Protein AF-A0A837B531-F1 (afdb_monomer_lite)

Secondary structure (DSSP, 8-state):
--HHHH---B-STT-EEETTEEEEEE-STT-EEEEEEE-SSEEEEEEEPPTT-SEEEEEEE-S--STT-EEEEEEEEEETTTEEEEEEEEE-TTTS-EEEEEEEEEESS--SEEEEEETTEEEET--EEEEETT---EEEEEEE--SSTGGGEEEEEEEEESS-HHHHHHHHHHHSEETTEEPPHHHHHHHHHHHHHHHHTT---SS--HHHHHHHHHHHHHHTS-SEE-S-TTSEEE-TTSSEEE-TTS--EE-EEHHHHTTTHHHHHHHH-HHHHHHHHHHHHHHHHHHSS--SEEETTEE---S--

Structure (mmCIF, N/CA/C/O backbone):
data_AF-A0A837B531-F1
#
_entry.id   AF-A0A837B531-F1
#
loop_
_atom_site.group_PDB
_atom_site.id
_atom_site.type_symbol
_atom_site.label_atom_id
_atom_site.label_alt_id
_atom_site.label_comp_id
_atom_site.label_asym_id
_atom_site.label_entity_id
_atom_site.label_seq_id
_atom_site.pdbx_PDB_ins_code
_atom_site.Cartn_x
_atom_site.Cartn_y
_atom_site.Cartn_z
_atom_site.occupancy
_atom_site.B_iso_or_equiv
_atom_site.auth_seq_id
_atom_site.auth_comp_id
_atom_site.auth_asym_id
_atom_site.auth_atom_id
_atom_site.pdbx_PDB_model_num
ATOM 1 N N . PHE A 1 1 ? 20.858 0.628 -9.626 1.00 83.94 1 PHE A N 1
ATOM 2 C CA . PHE A 1 1 ? 19.565 1.063 -9.069 1.00 83.94 1 PHE A CA 1
ATOM 3 C C . PHE A 1 1 ? 19.707 1.127 -7.555 1.00 83.94 1 PHE A C 1
ATOM 5 O O . PHE A 1 1 ? 19.478 0.133 -6.888 1.00 83.94 1 PHE A O 1
ATOM 12 N N . ASP A 1 2 ? 20.189 2.260 -7.037 1.00 86.94 2 ASP A N 1
ATOM 13 C CA . ASP A 1 2 ? 20.439 2.495 -5.604 1.00 86.94 2 ASP A CA 1
ATOM 14 C C . ASP A 1 2 ? 19.434 3.536 -5.098 1.00 86.94 2 ASP A C 1
ATOM 16 O O . ASP A 1 2 ? 19.409 4.663 -5.602 1.00 86.94 2 ASP A O 1
ATOM 20 N N . GLN A 1 3 ? 18.612 3.155 -4.122 1.00 87.31 3 GLN A N 1
ATOM 21 C CA . GLN A 1 3 ? 17.553 3.985 -3.547 1.00 87.31 3 GLN A CA 1
ATOM 22 C C . GLN A 1 3 ? 18.058 5.275 -2.930 1.00 87.31 3 GLN A C 1
ATOM 24 O O . GLN A 1 3 ? 17.363 6.283 -2.990 1.00 87.31 3 GLN A O 1
ATOM 29 N N . LYS A 1 4 ? 19.293 5.301 -2.424 1.00 89.06 4 LYS A N 1
ATOM 30 C CA . LYS A 1 4 ? 19.885 6.532 -1.891 1.00 89.06 4 LYS A CA 1
ATOM 31 C C . LYS A 1 4 ? 20.206 7.543 -2.992 1.00 89.06 4 LYS A C 1
ATOM 33 O O . LYS A 1 4 ? 20.326 8.727 -2.702 1.00 89.06 4 LYS A O 1
ATOM 38 N N . ARG A 1 5 ? 20.340 7.091 -4.245 1.00 91.69 5 ARG A N 1
ATOM 39 C CA . ARG A 1 5 ? 20.614 7.952 -5.407 1.00 91.69 5 ARG A CA 1
ATOM 40 C C . ARG A 1 5 ? 19.356 8.424 -6.122 1.00 91.69 5 ARG A C 1
ATOM 42 O O . ARG A 1 5 ? 19.382 9.510 -6.691 1.00 91.69 5 ARG A O 1
ATOM 49 N N . TYR A 1 6 ? 18.303 7.604 -6.149 1.00 92.69 6 TYR A N 1
ATOM 50 C CA . TYR A 1 6 ? 17.029 7.982 -6.770 1.00 92.69 6 TYR A CA 1
ATOM 51 C C . TYR A 1 6 ? 16.000 8.559 -5.782 1.00 92.69 6 TYR A C 1
ATOM 53 O O . TYR A 1 6 ? 14.899 8.926 -6.192 1.00 92.69 6 TYR A O 1
ATOM 61 N N . ALA A 1 7 ? 16.329 8.619 -4.486 1.00 94.38 7 ALA A N 1
ATOM 62 C CA . ALA A 1 7 ? 15.513 9.307 -3.496 1.00 94.38 7 ALA A CA 1
ATOM 63 C C . ALA A 1 7 ? 15.353 10.784 -3.870 1.00 94.38 7 ALA A C 1
ATOM 65 O O . ALA A 1 7 ? 16.300 11.432 -4.312 1.00 94.38 7 ALA A O 1
ATOM 66 N N . ALA A 1 8 ? 14.154 11.310 -3.643 1.00 95.81 8 ALA A N 1
ATOM 67 C CA . ALA A 1 8 ? 13.860 12.718 -3.821 1.00 95.81 8 ALA A CA 1
ATOM 68 C C . ALA A 1 8 ? 13.620 13.380 -2.465 1.00 95.81 8 ALA A C 1
ATOM 70 O O . ALA A 1 8 ? 12.944 12.829 -1.593 1.00 95.81 8 ALA A O 1
ATOM 71 N N . ARG A 1 9 ? 14.146 14.589 -2.309 1.00 97.44 9 ARG A N 1
AT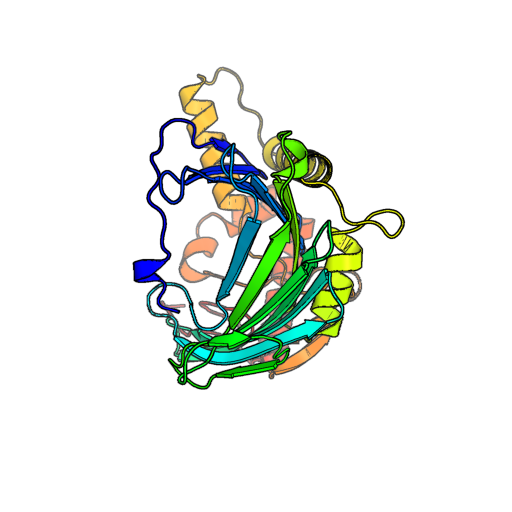OM 72 C CA . ARG A 1 9 ? 13.826 15.477 -1.193 1.00 97.44 9 ARG A CA 1
ATOM 73 C C . ARG A 1 9 ? 12.369 15.932 -1.274 1.00 97.44 9 ARG A C 1
ATOM 75 O O . ARG A 1 9 ? 11.769 15.962 -2.347 1.00 97.44 9 ARG A O 1
ATOM 82 N N . TYR A 1 10 ? 11.822 16.328 -0.133 1.00 97.62 10 TYR A N 1
ATOM 83 C CA . TYR A 1 10 ? 10.524 16.987 -0.011 1.00 97.62 10 TYR A CA 1
ATOM 84 C C . TYR A 1 10 ? 10.554 17.966 1.169 1.00 97.62 10 TYR A C 1
ATOM 86 O O . TYR A 1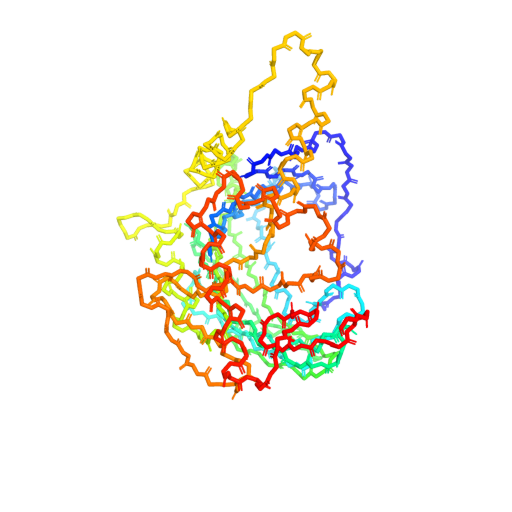 10 ? 11.512 17.980 1.946 1.00 97.62 10 TYR A O 1
ATOM 94 N N . THR A 1 11 ? 9.522 18.794 1.290 1.00 96.69 11 THR A N 1
ATOM 95 C CA . THR A 1 11 ? 9.273 19.644 2.463 1.00 96.69 11 THR A CA 1
ATOM 96 C C . THR A 1 11 ? 7.841 19.420 2.948 1.00 96.69 11 THR A C 1
ATOM 98 O O . THR A 1 11 ? 7.004 18.915 2.200 1.00 96.69 11 THR A O 1
ATOM 101 N N . HIS A 1 12 ? 7.548 19.811 4.191 1.00 97.75 12 HIS A N 1
ATOM 102 C CA . HIS A 1 12 ? 6.178 19.787 4.720 1.00 97.75 12 HIS A CA 1
ATOM 103 C C . HIS A 1 12 ? 5.287 20.886 4.104 1.00 97.75 12 HIS A C 1
ATOM 105 O O . HIS A 1 12 ? 4.062 20.842 4.214 1.00 97.75 12 HIS A O 1
ATOM 111 N N . ASP A 1 13 ? 5.880 21.862 3.409 1.00 94.62 13 ASP A N 1
ATOM 112 C CA . ASP A 1 13 ? 5.140 22.933 2.742 1.00 94.62 13 ASP A CA 1
ATOM 113 C C . ASP A 1 13 ? 4.295 22.376 1.590 1.00 94.62 13 ASP A C 1
ATOM 115 O O . ASP A 1 13 ? 4.804 21.879 0.583 1.00 94.62 13 ASP A O 1
ATOM 119 N N . GLY A 1 14 ? 2.972 22.482 1.724 1.00 89.19 14 GLY A N 1
ATOM 120 C CA . GLY A 1 14 ? 2.028 21.946 0.741 1.00 89.19 14 GLY A CA 1
ATOM 121 C C . GLY A 1 14 ? 1.866 20.421 0.788 1.00 89.19 14 GLY A C 1
ATOM 122 O O . GLY A 1 14 ? 1.163 19.870 -0.069 1.00 89.19 14 GLY A O 1
ATOM 123 N N . GLU A 1 15 ? 2.469 19.753 1.776 1.00 98.12 15 GLU A N 1
ATOM 124 C CA . GLU A 1 15 ? 2.152 18.373 2.135 1.00 98.12 15 GLU A CA 1
ATOM 125 C C . GLU A 1 15 ? 0.750 18.314 2.757 1.00 98.12 15 GLU A C 1
ATOM 127 O O . GLU A 1 15 ? 0.342 19.187 3.526 1.00 98.12 15 GLU A O 1
ATOM 132 N N . VAL A 1 16 ? -0.023 17.293 2.395 1.00 98.38 16 VAL A N 1
ATOM 133 C CA . VAL A 1 16 ? -1.392 17.112 2.881 1.00 98.38 16 VAL A CA 1
ATOM 134 C C . VAL A 1 16 ? -1.559 15.690 3.386 1.00 98.38 16 VAL A C 1
ATOM 136 O O . VAL A 1 16 ? -1.515 14.747 2.599 1.00 98.38 16 VAL A O 1
ATOM 139 N N . GLY A 1 17 ? -1.831 15.552 4.683 1.00 97.62 17 GLY A N 1
ATOM 140 C CA . GLY A 1 17 ? -2.296 14.315 5.306 1.00 97.62 17 GLY A CA 1
ATOM 141 C C . GLY A 1 17 ? -3.765 14.431 5.705 1.00 97.62 17 GLY A C 1
ATOM 142 O O . GLY A 1 17 ? -4.142 15.318 6.468 1.00 97.62 17 GLY A O 1
ATOM 143 N N . GLN A 1 18 ? -4.613 13.555 5.172 1.00 97.44 18 GLN A N 1
ATOM 144 C CA . GLN A 1 18 ? -6.029 13.444 5.527 1.00 97.44 18 GLN A CA 1
ATOM 145 C C . GLN A 1 18 ? -6.406 11.965 5.642 1.00 97.44 18 GLN A C 1
ATOM 147 O O . GLN A 1 18 ? -5.839 11.119 4.955 1.00 97.44 18 GLN A O 1
ATOM 152 N N . ALA A 1 19 ? -7.412 11.636 6.453 1.00 97.62 19 ALA A N 1
ATOM 153 C CA . ALA A 1 19 ? -7.920 10.267 6.512 1.00 97.62 19 ALA A CA 1
ATOM 154 C C . ALA A 1 19 ? -8.348 9.795 5.104 1.00 97.62 19 ALA A C 1
ATOM 156 O O . ALA A 1 19 ? -9.249 10.369 4.485 1.00 97.62 19 ALA A O 1
ATOM 157 N N . GLY A 1 20 ? -7.656 8.782 4.572 1.00 97.88 20 GLY A N 1
ATOM 158 C CA . GLY A 1 20 ? -7.878 8.247 3.224 1.00 97.88 20 GLY A CA 1
ATOM 159 C C . GLY A 1 20 ? -7.227 9.025 2.070 1.00 97.88 20 GLY A C 1
ATOM 160 O O . GLY A 1 20 ? -7.567 8.756 0.915 1.00 97.88 20 GLY A O 1
ATOM 161 N N . TYR A 1 21 ? -6.333 9.986 2.329 1.00 98.75 21 TYR A N 1
ATOM 162 C CA . TYR A 1 21 ? -5.613 10.712 1.278 1.00 98.75 21 TYR A CA 1
ATOM 163 C C . TYR A 1 21 ? -4.286 11.304 1.756 1.00 98.75 21 TYR A C 1
ATOM 165 O O . TYR A 1 21 ? -4.232 11.982 2.781 1.00 98.75 21 TYR A O 1
ATOM 173 N N . TYR A 1 22 ? -3.244 11.138 0.950 1.00 98.81 22 TYR A N 1
ATOM 174 C CA . TYR A 1 22 ? -1.954 11.778 1.166 1.00 98.81 22 TYR A CA 1
ATOM 175 C C . TYR A 1 22 ? -1.466 12.464 -0.110 1.00 98.81 22 TYR A C 1
ATOM 177 O O . TYR A 1 22 ? -1.717 11.982 -1.217 1.00 98.81 22 TYR A O 1
ATOM 185 N N . LYS A 1 23 ? -0.771 13.593 0.041 1.00 98.69 23 LYS A N 1
ATOM 186 C CA . LYS A 1 23 ? -0.086 14.292 -1.048 1.00 98.69 23 LYS A CA 1
ATOM 187 C C . LYS A 1 23 ? 1.218 14.893 -0.558 1.00 98.69 23 LYS A C 1
ATOM 189 O O . LYS A 1 23 ? 1.232 15.576 0.461 1.00 98.69 23 LYS A O 1
ATOM 194 N N . VAL A 1 24 ? 2.255 14.763 -1.375 1.00 98.62 24 VAL A N 1
ATOM 195 C CA . VAL A 1 24 ? 3.540 15.431 -1.180 1.00 98.62 24 VAL A CA 1
ATOM 196 C C . VAL A 1 24 ? 4.112 15.896 -2.514 1.00 98.62 24 VAL A C 1
ATOM 198 O O . VAL A 1 24 ? 3.846 15.306 -3.564 1.00 98.62 24 VAL A O 1
ATOM 201 N N . ARG A 1 25 ? 4.903 16.968 -2.482 1.00 97.81 25 ARG A N 1
ATOM 202 C CA . ARG A 1 25 ? 5.722 17.382 -3.619 1.00 97.81 25 ARG A CA 1
ATOM 203 C C . ARG A 1 25 ? 7.166 16.962 -3.385 1.00 97.81 25 ARG A C 1
ATOM 205 O O . ARG A 1 25 ? 7.832 17.476 -2.491 1.00 97.81 25 ARG A O 1
ATOM 212 N N . LEU A 1 26 ? 7.654 16.072 -4.237 1.00 97.50 26 LEU A N 1
ATOM 213 C CA . LEU A 1 26 ? 9.075 15.777 -4.357 1.00 97.50 26 LEU A CA 1
ATOM 214 C C . LEU A 1 26 ? 9.745 16.972 -5.046 1.00 97.50 26 LEU A C 1
ATOM 216 O O . LEU A 1 26 ? 9.218 17.466 -6.043 1.00 97.50 26 LEU A O 1
ATOM 220 N N . THR A 1 27 ? 10.858 17.471 -4.513 1.00 96.88 27 THR A N 1
ATOM 221 C CA . THR A 1 27 ? 11.518 18.709 -4.972 1.00 96.88 27 THR A CA 1
ATOM 222 C C . THR A 1 27 ? 12.695 18.464 -5.912 1.00 96.88 27 THR A C 1
ATOM 224 O O . THR A 1 27 ? 13.111 19.381 -6.621 1.00 96.88 27 THR A O 1
ATOM 227 N N . ASP A 1 28 ? 13.186 17.229 -5.984 1.00 94.75 28 ASP A N 1
ATOM 228 C CA . ASP A 1 28 ? 14.182 16.810 -6.970 1.00 94.75 28 ASP A CA 1
ATOM 229 C C . ASP A 1 28 ? 13.539 16.476 -8.330 1.00 94.75 28 ASP A C 1
ATOM 231 O O . ASP A 1 28 ? 12.316 16.438 -8.477 1.00 94.75 28 ASP A O 1
ATOM 235 N N . TYR A 1 29 ? 14.368 16.265 -9.359 1.00 93.06 29 TYR A N 1
ATOM 236 C CA . TYR A 1 29 ? 13.934 15.895 -10.720 1.00 93.06 29 TYR A CA 1
ATOM 237 C C . TYR A 1 29 ? 12.975 16.904 -11.389 1.00 93.06 29 TYR A C 1
ATOM 239 O O . TYR A 1 29 ? 12.081 16.526 -12.144 1.00 93.06 29 TYR A O 1
ATOM 247 N N . GLY A 1 30 ? 13.124 18.201 -11.090 1.00 92.31 30 GLY A N 1
ATOM 248 C CA . GLY A 1 30 ? 12.215 19.264 -11.565 1.00 92.31 30 GLY A CA 1
ATOM 249 C C . GLY A 1 30 ? 10.878 19.329 -10.807 1.00 92.31 30 GLY A C 1
ATOM 250 O O . GLY A 1 30 ? 10.072 20.242 -11.006 1.00 92.31 30 GLY A O 1
ATOM 251 N N . GLY A 1 31 ? 10.674 18.384 -9.896 1.00 95.44 31 GLY A N 1
ATOM 252 C CA . GLY A 1 31 ? 9.583 18.288 -8.955 1.00 95.44 31 GLY A CA 1
ATOM 253 C C . GLY A 1 31 ? 8.381 17.492 -9.454 1.00 95.44 31 GLY A C 1
ATOM 254 O O . GLY A 1 31 ? 7.848 17.729 -10.540 1.00 95.44 31 GLY A O 1
ATOM 255 N N . ILE A 1 32 ? 7.930 16.564 -8.615 1.00 97.62 32 ILE A N 1
ATOM 256 C CA . ILE A 1 32 ? 6.881 15.586 -8.914 1.00 97.62 32 ILE A CA 1
ATOM 257 C C . ILE A 1 32 ? 5.853 15.653 -7.787 1.00 97.62 32 ILE A C 1
ATOM 259 O O . ILE A 1 32 ? 6.207 15.504 -6.619 1.00 97.62 32 ILE A O 1
ATOM 263 N N . ASP A 1 33 ? 4.585 15.872 -8.126 1.00 98.06 33 ASP A N 1
ATOM 264 C CA . ASP A 1 33 ? 3.512 15.744 -7.135 1.00 98.06 33 ASP A CA 1
ATOM 265 C C . ASP A 1 33 ? 3.121 14.264 -7.044 1.00 98.06 33 ASP A C 1
ATOM 267 O O . ASP A 1 33 ? 2.698 13.680 -8.046 1.00 98.06 33 ASP A O 1
ATOM 271 N N . ALA A 1 34 ? 3.268 13.673 -5.860 1.00 98.50 34 ALA A N 1
ATOM 272 C CA . ALA A 1 34 ? 2.837 12.317 -5.550 1.00 98.50 34 ALA A CA 1
ATOM 273 C C . ALA A 1 34 ? 1.578 12.379 -4.680 1.00 98.50 34 ALA A C 1
ATOM 275 O O . ALA A 1 34 ? 1.554 13.048 -3.645 1.00 98.50 34 ALA A O 1
ATOM 276 N N . GLU A 1 35 ? 0.521 11.702 -5.110 1.00 98.81 35 GLU A N 1
ATOM 277 C CA . GLU A 1 35 ? -0.759 11.631 -4.406 1.00 98.81 35 GLU A CA 1
ATOM 278 C C . GLU A 1 35 ? -1.169 10.168 -4.237 1.00 98.81 35 GLU A C 1
ATOM 280 O O . GLU A 1 35 ? -0.999 9.381 -5.167 1.00 98.81 35 GLU A O 1
ATOM 285 N N . ALA A 1 36 ? -1.743 9.810 -3.088 1.00 98.81 36 ALA A N 1
ATOM 286 C CA . ALA A 1 36 ? -2.171 8.444 -2.800 1.00 98.81 36 ALA A CA 1
ATOM 287 C C . ALA A 1 36 ? -3.510 8.386 -2.050 1.00 98.81 36 ALA A C 1
ATOM 289 O O . ALA A 1 36 ? -3.845 9.260 -1.245 1.00 98.81 36 ALA A O 1
ATOM 290 N N . SER A 1 37 ? -4.274 7.327 -2.305 1.00 98.81 37 SER A N 1
ATOM 291 C CA . SER A 1 37 ? -5.467 6.933 -1.549 1.00 98.81 37 SER A CA 1
ATOM 292 C C . SER A 1 37 ? -5.577 5.408 -1.520 1.00 98.81 37 SER A C 1
ATOM 294 O O . SER A 1 37 ? -4.964 4.735 -2.345 1.00 98.81 37 SER A O 1
ATOM 296 N N . ALA A 1 38 ? -6.344 4.857 -0.580 1.00 98.50 38 ALA A N 1
ATOM 297 C CA . ALA A 1 38 ? -6.494 3.416 -0.425 1.00 98.50 38 ALA A CA 1
ATOM 298 C C . ALA A 1 38 ? -7.898 3.017 0.042 1.00 98.50 38 ALA A C 1
ATOM 300 O O . ALA A 1 38 ? -8.548 3.741 0.802 1.00 98.50 38 ALA A O 1
ATOM 301 N N . LEU A 1 39 ? -8.336 1.846 -0.415 1.00 98.31 39 LEU A N 1
ATOM 302 C CA . LEU A 1 39 ? -9.421 1.052 0.162 1.00 98.31 39 LEU A CA 1
ATOM 303 C C . LEU A 1 39 ? -8.822 -0.145 0.916 1.00 98.31 39 LEU A C 1
ATOM 305 O O . LEU A 1 39 ? -7.629 -0.164 1.204 1.00 98.31 39 LEU A O 1
ATOM 309 N N . THR A 1 40 ? -9.645 -1.131 1.272 1.00 97.75 40 THR A N 1
ATOM 310 C CA . THR A 1 40 ? -9.235 -2.237 2.146 1.00 97.75 40 THR A CA 1
ATOM 311 C C . THR A 1 40 ? -8.048 -3.029 1.594 1.00 97.75 40 THR A C 1
ATOM 313 O O . THR A 1 40 ? -7.157 -3.369 2.367 1.00 97.75 40 THR A O 1
ATOM 316 N N . ARG A 1 41 ? -8.022 -3.332 0.288 1.00 98.19 41 ARG A N 1
ATOM 317 C CA . ARG A 1 41 ? -6.995 -4.205 -0.322 1.00 98.19 41 ARG A CA 1
ATOM 318 C C . ARG A 1 41 ? -6.349 -3.648 -1.586 1.00 98.19 41 ARG A C 1
ATOM 320 O O . ARG A 1 41 ? -5.490 -4.309 -2.170 1.00 98.19 41 ARG A O 1
ATOM 327 N N . ALA A 1 42 ? -6.766 -2.461 -2.017 1.00 98.56 42 ALA A N 1
ATOM 328 C CA . ALA A 1 42 ? -6.215 -1.785 -3.181 1.00 98.56 42 ALA A CA 1
ATOM 329 C C . ALA A 1 42 ? -5.946 -0.307 -2.891 1.00 98.56 42 ALA A C 1
ATOM 331 O O . ALA A 1 42 ? -6.689 0.330 -2.140 1.00 98.56 42 ALA A O 1
ATOM 332 N N . ALA A 1 43 ? -4.916 0.240 -3.524 1.00 98.75 43 ALA A N 1
ATOM 333 C CA . ALA A 1 43 ? -4.549 1.644 -3.452 1.00 98.75 43 ALA A CA 1
ATOM 334 C C . ALA A 1 43 ? -4.422 2.254 -4.849 1.00 98.75 43 ALA A C 1
ATOM 336 O O . ALA A 1 43 ? -4.225 1.555 -5.840 1.00 98.75 43 ALA A O 1
ATOM 337 N N . THR A 1 44 ? -4.559 3.572 -4.931 1.00 98.81 44 THR A N 1
ATOM 338 C CA . THR A 1 44 ? -4.301 4.357 -6.134 1.00 98.81 44 THR A CA 1
ATOM 339 C C . THR A 1 44 ? -3.243 5.385 -5.810 1.00 98.81 44 THR A C 1
ATOM 341 O O . THR A 1 44 ? -3.388 6.145 -4.852 1.00 98.81 44 THR A O 1
ATOM 344 N N . GLU A 1 45 ? -2.237 5.463 -6.669 1.00 98.69 45 GLU A N 1
ATOM 345 C CA . GLU A 1 45 ? -1.188 6.469 -6.624 1.00 98.69 45 GLU A CA 1
ATOM 346 C C . GLU A 1 45 ? -1.177 7.249 -7.938 1.00 98.69 45 GLU A C 1
ATOM 348 O O . GLU A 1 45 ? -1.387 6.685 -9.017 1.00 98.69 45 GLU A O 1
ATOM 353 N N . ARG A 1 46 ? -0.923 8.554 -7.862 1.00 98.81 46 ARG A N 1
ATOM 354 C CA . ARG A 1 46 ? -0.746 9.424 -9.024 1.00 98.81 46 ARG A CA 1
ATOM 355 C C . ARG A 1 46 ? 0.543 10.216 -8.896 1.00 98.81 46 ARG A C 1
ATOM 357 O O . ARG A 1 46 ? 0.741 10.933 -7.920 1.00 98.81 46 ARG A O 1
ATOM 364 N N . TYR A 1 47 ? 1.354 10.150 -9.944 1.00 98.56 47 TYR A N 1
ATOM 365 C CA . TYR A 1 47 ? 2.605 10.883 -10.080 1.00 98.56 47 TYR A CA 1
ATOM 366 C C . TYR A 1 47 ? 2.460 11.925 -11.186 1.00 98.56 47 TYR A C 1
ATOM 368 O O . TYR A 1 47 ? 2.359 11.575 -12.361 1.00 98.56 47 TYR A O 1
ATOM 376 N N . THR A 1 48 ? 2.418 13.209 -10.825 1.00 98.44 48 THR A N 1
ATOM 377 C CA . THR A 1 48 ? 2.373 14.317 -11.791 1.00 98.44 48 THR A CA 1
ATOM 378 C C . THR A 1 48 ? 3.769 14.900 -11.973 1.00 98.44 48 THR A C 1
ATOM 380 O O . THR A 1 48 ? 4.257 15.639 -11.117 1.00 98.44 48 THR A O 1
ATOM 383 N N . PHE A 1 49 ? 4.399 14.578 -13.101 1.00 98.25 49 PHE A N 1
ATOM 384 C CA . PHE A 1 49 ? 5.768 14.979 -13.434 1.00 98.25 49 PHE A CA 1
ATOM 385 C C . PHE A 1 49 ? 5.883 16.472 -13.766 1.00 98.25 49 PHE A C 1
ATOM 387 O O . PHE A 1 49 ? 4.898 17.111 -14.143 1.00 98.25 49 PHE A O 1
ATOM 394 N N . ALA A 1 50 ? 7.090 17.031 -13.652 1.00 95.50 50 ALA A N 1
ATOM 395 C CA . ALA A 1 50 ? 7.380 18.447 -13.879 1.00 95.50 50 ALA A CA 1
ATOM 396 C C . ALA A 1 50 ? 6.975 18.942 -15.288 1.00 95.50 50 ALA A C 1
ATOM 398 O O . ALA A 1 50 ? 7.030 18.180 -16.256 1.00 95.50 50 ALA A O 1
ATOM 399 N N . PRO A 1 51 ? 6.566 20.217 -15.451 1.00 93.75 51 PRO A N 1
ATOM 400 C CA . PRO A 1 51 ? 6.394 20.814 -16.776 1.00 93.75 51 PRO A CA 1
ATOM 401 C C . PRO A 1 51 ? 7.684 20.721 -17.605 1.00 93.75 51 PRO A C 1
ATOM 403 O O . PRO A 1 51 ? 8.767 20.954 -17.081 1.00 93.75 51 PRO A O 1
ATOM 406 N N . GLY A 1 52 ? 7.559 20.411 -18.898 1.00 91.50 52 GLY A N 1
ATOM 407 C CA . GLY A 1 52 ? 8.702 20.292 -19.813 1.00 91.50 52 GLY A CA 1
ATOM 408 C C . GLY A 1 52 ? 9.411 18.934 -19.799 1.00 91.50 52 GLY A C 1
ATOM 409 O O . GLY A 1 52 ? 10.287 18.723 -20.628 1.00 91.50 52 GLY A O 1
ATOM 410 N N . ALA A 1 53 ? 9.033 18.006 -18.914 1.00 93.25 53 ALA A N 1
ATOM 411 C CA . ALA A 1 53 ? 9.465 16.617 -19.024 1.00 93.25 53 ALA A CA 1
ATOM 412 C C . ALA A 1 53 ? 8.700 15.912 -20.156 1.00 93.25 53 ALA A C 1
ATOM 414 O O . ALA A 1 53 ? 7.469 15.898 -20.144 1.00 93.25 53 ALA A O 1
ATOM 415 N N . ASP A 1 54 ? 9.425 15.297 -21.093 1.00 94.50 54 ASP A N 1
ATOM 416 C CA . ASP A 1 54 ? 8.840 14.511 -22.193 1.00 94.50 54 ASP A CA 1
ATOM 417 C C . ASP A 1 54 ? 8.629 13.036 -21.818 1.00 94.50 54 ASP A C 1
ATOM 419 O O . ASP A 1 54 ? 7.854 12.318 -22.450 1.00 94.50 54 ASP A O 1
ATOM 423 N N . THR A 1 55 ? 9.325 12.554 -20.786 1.00 97.06 55 THR A N 1
ATOM 424 C CA . THR A 1 55 ? 9.237 11.173 -20.297 1.00 97.06 55 THR A CA 1
ATOM 425 C C . THR A 1 55 ? 9.191 11.151 -18.775 1.00 97.06 55 THR A C 1
ATOM 427 O O . THR A 1 55 ? 9.963 11.841 -18.111 1.00 97.06 55 THR A O 1
ATOM 430 N N . GLY A 1 56 ? 8.274 10.357 -18.225 1.00 97.44 56 GLY A N 1
ATOM 431 C CA . GLY A 1 56 ? 8.165 10.075 -16.799 1.00 97.44 56 GLY A CA 1
ATOM 432 C C . GLY A 1 56 ? 8.633 8.657 -16.512 1.00 97.44 56 GLY A C 1
ATOM 433 O O . GLY A 1 56 ? 8.250 7.729 -17.225 1.00 97.44 56 GLY A O 1
ATOM 434 N N . HIS A 1 57 ? 9.445 8.485 -15.473 1.00 97.50 57 HIS A N 1
ATOM 435 C CA . HIS A 1 57 ? 9.940 7.178 -15.054 1.00 97.50 57 HIS A CA 1
ATOM 436 C C . HIS A 1 57 ? 9.295 6.759 -13.737 1.00 97.50 57 HIS A C 1
ATOM 438 O O . HIS A 1 57 ? 9.248 7.544 -12.791 1.00 97.50 57 HIS A O 1
ATOM 444 N N . VAL A 1 58 ? 8.834 5.512 -13.674 1.00 98.31 58 VAL A N 1
ATOM 445 C CA . VAL A 1 58 ? 8.363 4.873 -12.440 1.00 98.31 58 VAL A CA 1
ATOM 446 C C . VAL A 1 58 ? 9.276 3.690 -12.144 1.00 98.31 58 VAL A C 1
ATOM 448 O O . VAL A 1 58 ? 9.504 2.845 -13.012 1.00 98.31 58 VAL A O 1
ATOM 451 N N . LEU A 1 59 ? 9.814 3.648 -10.925 1.00 98.06 59 LEU A N 1
ATOM 452 C CA . LEU A 1 59 ? 10.676 2.575 -10.434 1.00 98.06 59 LEU A CA 1
ATOM 453 C C . LEU A 1 59 ? 9.908 1.746 -9.401 1.00 98.06 59 LEU A C 1
ATOM 455 O O . LEU A 1 59 ? 9.391 2.293 -8.432 1.00 98.06 59 LEU A O 1
ATOM 459 N N . ILE A 1 60 ? 9.869 0.431 -9.592 1.00 98.06 60 ILE A N 1
ATOM 460 C CA . ILE A 1 60 ? 9.258 -0.537 -8.681 1.00 98.06 60 ILE A CA 1
ATOM 461 C C . ILE A 1 60 ? 10.382 -1.326 -8.011 1.00 98.06 60 ILE A 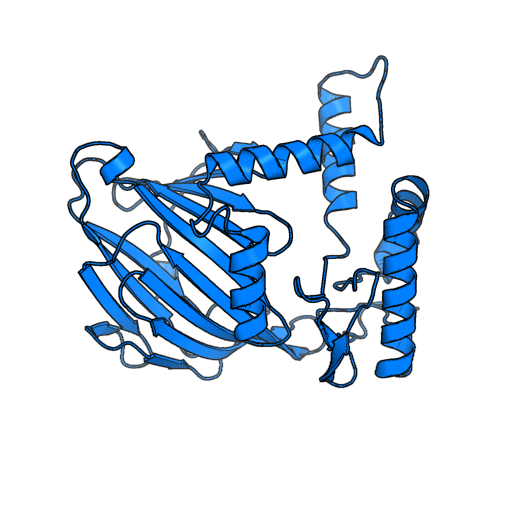C 1
ATOM 463 O O . ILE A 1 60 ? 10.909 -2.271 -8.598 1.00 98.06 60 ILE A O 1
ATOM 467 N N . ASN A 1 61 ? 10.776 -0.917 -6.803 1.00 96.75 61 ASN A N 1
ATOM 468 C CA . ASN A 1 61 ? 11.804 -1.599 -6.018 1.00 96.75 61 ASN A CA 1
ATOM 469 C C . ASN A 1 61 ? 11.182 -2.689 -5.141 1.00 96.75 61 ASN A C 1
ATOM 471 O O . ASN A 1 61 ? 10.454 -2.379 -4.203 1.00 96.75 61 ASN A O 1
ATOM 475 N N . VAL A 1 62 ? 11.495 -3.955 -5.429 1.00 96.50 62 VAL A N 1
ATOM 476 C CA . VAL A 1 62 ? 10.984 -5.117 -4.676 1.00 96.50 62 VAL A CA 1
ATOM 477 C C . VAL A 1 62 ? 12.035 -5.729 -3.748 1.00 96.50 62 VAL A C 1
ATOM 479 O O . VAL A 1 62 ? 11.808 -6.793 -3.184 1.00 96.50 62 VAL A O 1
ATOM 482 N N . ALA A 1 63 ? 13.177 -5.058 -3.582 1.00 93.88 63 ALA A N 1
ATOM 483 C CA . ALA A 1 63 ? 14.283 -5.468 -2.718 1.00 93.88 63 ALA A CA 1
ATOM 484 C C . ALA A 1 63 ? 14.437 -4.586 -1.467 1.00 93.88 63 ALA A C 1
ATOM 486 O O . ALA A 1 63 ? 15.473 -4.611 -0.806 1.00 93.88 63 ALA A O 1
ATOM 487 N N . GLN A 1 64 ? 13.427 -3.774 -1.148 1.00 91.19 64 GLN A N 1
ATOM 488 C CA . GLN A 1 64 ? 13.439 -2.886 0.009 1.00 91.19 64 GLN A CA 1
ATOM 489 C C . GLN A 1 64 ? 12.297 -3.227 0.962 1.00 91.19 64 GLN A C 1
ATOM 491 O O . GLN A 1 64 ? 11.159 -3.421 0.545 1.00 91.19 64 GLN A O 1
ATOM 496 N N . ALA A 1 65 ? 12.622 -3.260 2.250 1.00 88.88 65 ALA A N 1
ATOM 497 C CA . ALA A 1 65 ? 11.669 -3.334 3.345 1.00 88.88 65 ALA A CA 1
ATOM 498 C C . ALA A 1 65 ? 11.916 -2.170 4.318 1.00 88.88 65 ALA A C 1
ATOM 500 O O . ALA A 1 65 ? 12.904 -1.438 4.191 1.00 88.88 65 ALA A O 1
ATOM 501 N N . ASN A 1 66 ? 11.002 -1.986 5.271 1.00 84.06 66 ASN A N 1
ATOM 502 C CA . ASN A 1 66 ? 11.175 -1.014 6.350 1.00 84.06 66 ASN A CA 1
ATOM 503 C C . ASN A 1 66 ? 12.386 -1.359 7.223 1.00 84.06 66 ASN A C 1
ATOM 505 O O . ASN A 1 66 ? 12.849 -2.500 7.236 1.00 84.06 66 ASN A O 1
ATOM 509 N N . ASP A 1 67 ? 12.883 -0.363 7.960 1.00 71.06 67 ASP A N 1
ATOM 510 C CA . ASP A 1 67 ? 14.080 -0.506 8.788 1.00 71.06 67 ASP A CA 1
ATOM 511 C C . ASP A 1 67 ? 14.003 -1.761 9.677 1.00 71.06 67 ASP A C 1
ATOM 513 O O . ASP A 1 67 ? 12.967 -2.052 10.280 1.00 71.06 67 ASP A O 1
ATOM 517 N N . ARG A 1 68 ? 15.110 -2.511 9.723 1.00 81.69 68 ARG A N 1
ATOM 518 C CA . ARG A 1 68 ? 15.285 -3.811 10.407 1.00 81.69 68 ARG A CA 1
ATOM 519 C C . ARG A 1 68 ? 14.553 -5.030 9.826 1.00 81.69 68 ARG A C 1
ATOM 521 O O . ARG A 1 68 ? 14.819 -6.138 10.285 1.00 81.69 68 ARG A O 1
ATOM 528 N N . HIS A 1 69 ? 13.680 -4.870 8.833 1.00 84.62 69 HIS A N 1
ATOM 529 C CA . HIS A 1 69 ? 13.178 -5.989 8.033 1.00 84.62 69 HIS A CA 1
ATOM 530 C C . HIS A 1 69 ? 14.123 -6.276 6.864 1.00 84.62 69 HIS A C 1
ATOM 532 O O . HIS A 1 69 ? 14.764 -5.367 6.333 1.00 84.62 69 HIS A O 1
ATOM 538 N N . VAL A 1 70 ? 14.173 -7.532 6.420 1.00 90.81 70 VAL A N 1
ATOM 539 C CA . VAL A 1 70 ? 15.022 -7.945 5.294 1.00 90.81 70 VAL A CA 1
ATOM 540 C C . VAL A 1 70 ? 14.168 -8.590 4.215 1.00 90.81 70 VAL A C 1
ATOM 542 O O . VAL A 1 70 ? 13.381 -9.492 4.494 1.00 90.81 70 VAL A O 1
ATOM 545 N N . VAL A 1 71 ? 14.317 -8.143 2.965 1.00 94.25 71 VAL A N 1
ATOM 546 C CA . VAL A 1 71 ? 13.811 -8.904 1.817 1.00 94.25 71 VAL A CA 1
ATOM 547 C C . VAL A 1 71 ? 14.785 -10.047 1.558 1.00 94.25 71 VAL A C 1
ATOM 549 O O . VAL A 1 71 ? 15.928 -9.818 1.159 1.00 94.25 71 VAL A O 1
ATOM 552 N N . ILE A 1 72 ? 14.321 -11.269 1.801 1.00 94.94 72 ILE A N 1
ATOM 553 C CA . ILE A 1 72 ? 15.109 -12.500 1.646 1.00 94.94 72 ILE A CA 1
ATOM 554 C C . ILE A 1 72 ? 14.879 -13.175 0.286 1.00 94.94 72 ILE A C 1
ATOM 556 O O . ILE A 1 72 ? 15.659 -14.015 -0.152 1.00 94.94 72 ILE A O 1
ATOM 560 N N . GLY A 1 73 ? 13.826 -12.769 -0.424 1.00 96.69 73 GLY A N 1
ATOM 561 C CA . GLY A 1 73 ? 13.556 -13.202 -1.786 1.00 96.69 73 GLY A CA 1
ATOM 562 C C . GLY A 1 73 ? 12.544 -12.289 -2.458 1.00 96.69 73 GLY A C 1
ATOM 563 O O . GLY A 1 73 ? 11.607 -11.809 -1.825 1.00 96.69 73 GLY A O 1
ATOM 564 N N . SER A 1 74 ? 12.716 -12.026 -3.747 1.00 97.69 74 SER A N 1
ATOM 565 C CA . SER A 1 74 ? 11.782 -11.201 -4.508 1.00 97.69 74 SER A CA 1
ATOM 566 C C . SER A 1 74 ? 11.707 -11.622 -5.967 1.00 97.69 74 SER A C 1
ATOM 568 O O . SER A 1 74 ? 12.663 -12.139 -6.543 1.00 97.69 74 SER A O 1
ATOM 570 N N . GLN A 1 75 ? 10.553 -11.376 -6.573 1.00 98.19 75 GLN A N 1
ATOM 571 C CA . GLN A 1 75 ? 10.283 -11.619 -7.980 1.00 98.19 75 GLN A CA 1
ATOM 572 C C . GLN A 1 75 ? 9.454 -10.465 -8.529 1.00 98.19 75 GLN A C 1
ATOM 574 O O . GLN A 1 75 ? 8.495 -10.027 -7.892 1.00 98.19 75 GLN A O 1
ATOM 579 N N . VAL A 1 76 ? 9.784 -10.030 -9.740 1.00 98.50 76 VAL A N 1
ATOM 580 C CA . VAL A 1 76 ? 9.008 -9.051 -10.496 1.00 98.50 76 VAL A CA 1
ATOM 581 C C . VAL A 1 76 ? 8.801 -9.541 -11.925 1.00 98.50 76 VAL A C 1
ATOM 583 O O . VAL A 1 76 ? 9.701 -10.107 -12.548 1.00 98.50 76 VAL A O 1
ATOM 586 N N . GLN A 1 77 ? 7.593 -9.336 -12.435 1.00 98.69 77 GLN A N 1
ATOM 587 C CA . GLN A 1 77 ? 7.163 -9.696 -13.775 1.00 98.69 77 GLN A CA 1
ATOM 588 C C . GLN A 1 77 ? 6.390 -8.534 -14.397 1.00 98.69 77 GLN A C 1
ATOM 590 O O . GLN A 1 77 ? 5.374 -8.091 -13.873 1.00 98.69 77 GLN A O 1
ATOM 595 N N . ILE A 1 78 ? 6.826 -8.086 -15.566 1.00 98.88 78 ILE A N 1
ATOM 596 C CA . ILE A 1 78 ? 6.130 -7.109 -16.399 1.00 98.88 78 ILE A CA 1
ATOM 597 C C . ILE A 1 78 ? 5.206 -7.873 -17.352 1.00 98.88 78 ILE A C 1
ATOM 599 O O . ILE A 1 78 ? 5.664 -8.715 -18.134 1.00 98.88 78 ILE A O 1
ATOM 603 N N . VAL A 1 79 ? 3.908 -7.577 -17.306 1.00 98.62 79 VAL A N 1
ATOM 604 C CA . VAL A 1 79 ? 2.858 -8.246 -18.085 1.00 98.62 79 VAL A CA 1
ATOM 605 C C . VAL A 1 79 ? 2.231 -7.242 -19.052 1.00 98.62 79 VAL A C 1
ATOM 607 O O . VAL A 1 79 ? 1.687 -6.214 -18.649 1.00 98.62 79 VAL A O 1
ATOM 610 N N . GLY A 1 80 ? 2.318 -7.529 -20.352 1.00 98.31 80 GLY A N 1
ATOM 611 C CA . GLY A 1 80 ? 1.847 -6.608 -21.389 1.00 98.31 80 GLY A CA 1
ATOM 612 C C . GLY A 1 80 ? 2.574 -5.261 -21.338 1.00 98.31 80 GLY A C 1
ATOM 613 O O . GLY A 1 80 ? 3.797 -5.214 -21.181 1.00 98.31 80 GLY A O 1
ATOM 614 N N . ASP A 1 81 ? 1.825 -4.175 -21.488 1.00 98.38 81 ASP A N 1
ATOM 615 C CA . ASP A 1 81 ? 2.314 -2.793 -21.515 1.00 98.38 81 ASP A CA 1
ATOM 616 C C . ASP A 1 81 ? 1.764 -1.932 -20.363 1.00 98.38 81 ASP A C 1
ATOM 618 O O . ASP A 1 81 ? 1.977 -0.723 -20.344 1.00 98.38 81 ASP A O 1
ATOM 622 N N . ARG A 1 82 ? 1.050 -2.535 -19.399 1.00 98.62 82 ARG A N 1
ATOM 623 C CA . ARG A 1 82 ? 0.340 -1.809 -18.325 1.00 98.62 82 ARG A CA 1
ATOM 624 C C . ARG A 1 82 ? 0.408 -2.452 -16.950 1.00 98.62 82 ARG A C 1
ATOM 626 O O . ARG A 1 82 ? -0.104 -1.864 -16.004 1.00 98.62 82 ARG A O 1
ATOM 633 N N . VAL A 1 83 ? 0.968 -3.651 -16.825 1.00 98.88 83 VAL A N 1
ATOM 634 C CA . VAL A 1 83 ? 0.882 -4.432 -15.589 1.00 98.88 83 VAL A CA 1
ATOM 635 C C . VAL A 1 83 ? 2.269 -4.836 -15.114 1.00 98.88 83 VAL A C 1
ATOM 637 O O . VAL A 1 83 ? 3.120 -5.240 -15.908 1.00 98.88 83 VAL A O 1
ATOM 640 N N . VAL A 1 84 ? 2.468 -4.771 -13.800 1.00 98.94 84 VAL A N 1
ATOM 641 C CA . VAL A 1 84 ? 3.601 -5.392 -13.109 1.00 98.94 84 VAL A CA 1
ATOM 642 C C . VAL A 1 84 ? 3.057 -6.224 -11.954 1.00 98.94 84 VAL A C 1
ATOM 644 O O . VAL A 1 84 ? 2.238 -5.751 -11.172 1.00 98.94 84 VAL A O 1
ATOM 647 N N . GLU A 1 85 ? 3.498 -7.467 -11.844 1.00 98.75 85 GLU A N 1
ATOM 648 C CA . GLU A 1 85 ? 3.129 -8.389 -10.772 1.00 98.75 85 GLU A CA 1
ATOM 649 C C . GLU A 1 85 ? 4.380 -8.976 -10.139 1.00 98.75 85 GLU A C 1
ATOM 651 O O . GLU A 1 85 ? 5.457 -8.982 -10.739 1.00 98.75 85 GLU A O 1
ATOM 656 N N . GLY A 1 86 ? 4.244 -9.510 -8.935 1.00 98.50 86 GLY A N 1
ATOM 657 C CA . GLY A 1 86 ? 5.364 -10.161 -8.290 1.00 98.50 86 GLY A CA 1
ATOM 658 C C . GLY A 1 86 ? 5.077 -10.567 -6.863 1.00 98.50 86 GLY A C 1
ATOM 659 O O . GLY A 1 86 ? 3.930 -10.601 -6.409 1.00 98.50 86 GLY A O 1
ATOM 660 N N . LYS A 1 87 ? 6.160 -10.876 -6.163 1.00 98.06 87 LYS A N 1
ATOM 661 C CA . LYS A 1 87 ? 6.145 -11.139 -4.732 1.00 98.06 87 LYS A CA 1
ATOM 662 C C . LYS A 1 87 ? 7.446 -10.701 -4.089 1.00 98.06 87 LYS A C 1
ATOM 664 O O . LYS A 1 87 ? 8.490 -10.669 -4.742 1.00 98.06 87 LYS A O 1
ATOM 669 N N . LEU A 1 88 ? 7.376 -10.455 -2.795 1.00 96.56 88 LEU A N 1
ATOM 670 C CA . LEU A 1 88 ? 8.531 -10.388 -1.921 1.00 96.56 88 LEU A CA 1
ATOM 671 C C . LEU A 1 88 ? 8.278 -11.263 -0.696 1.00 96.56 88 LEU A C 1
ATOM 673 O O . LEU A 1 88 ? 7.161 -11.317 -0.182 1.00 96.56 88 LEU A O 1
ATOM 677 N N . THR A 1 89 ? 9.320 -11.951 -0.257 1.00 95.56 89 THR A N 1
ATOM 678 C CA . THR A 1 89 ? 9.370 -12.661 1.012 1.00 95.56 89 THR A CA 1
ATOM 679 C C . THR A 1 89 ? 10.236 -11.837 1.950 1.00 95.56 89 THR A C 1
ATOM 681 O O . THR A 1 89 ? 11.384 -11.503 1.638 1.00 95.56 89 THR A O 1
ATOM 684 N N . THR A 1 90 ? 9.654 -11.462 3.079 1.00 92.94 90 THR A N 1
ATOM 685 C CA . THR A 1 90 ? 10.280 -10.600 4.072 1.00 92.94 90 THR A CA 1
ATOM 686 C C . THR A 1 90 ? 10.510 -11.390 5.341 1.00 92.94 90 THR A C 1
ATOM 688 O O . THR A 1 90 ? 9.582 -11.996 5.874 1.00 92.94 90 THR A O 1
ATOM 691 N N . GLN A 1 91 ? 11.734 -11.330 5.850 1.00 90.44 91 GLN A N 1
ATOM 692 C CA . GLN A 1 91 ? 12.031 -11.727 7.212 1.00 90.44 91 GLN A CA 1
ATOM 693 C C . GLN A 1 91 ? 11.647 -10.583 8.154 1.00 90.44 91 GLN A C 1
ATOM 695 O O . GLN A 1 91 ? 12.088 -9.436 8.000 1.00 90.44 91 GLN A O 1
ATOM 700 N N . SER A 1 92 ? 10.770 -10.880 9.107 1.00 82.25 92 SER A N 1
ATOM 701 C CA . SER A 1 92 ? 10.307 -9.912 10.091 1.00 82.25 92 SER A CA 1
ATOM 702 C C . SER A 1 92 ? 11.395 -9.570 11.103 1.00 82.25 92 SER A C 1
ATOM 704 O O . SER A 1 92 ? 11.975 -10.472 11.703 1.00 82.25 92 SER A O 1
ATOM 706 N N . PHE A 1 93 ? 11.606 -8.273 11.371 1.00 72.38 93 PHE A N 1
ATOM 707 C CA . PHE A 1 93 ? 12.421 -7.832 12.511 1.00 72.38 93 PHE A CA 1
ATOM 708 C C . PHE A 1 93 ? 11.922 -8.462 13.818 1.00 72.38 93 PHE A C 1
ATOM 710 O O . PHE A 1 93 ? 12.694 -8.952 14.640 1.00 72.38 93 PHE A O 1
ATOM 717 N N . CYS A 1 94 ? 10.602 -8.460 13.991 1.00 63.28 94 CYS A N 1
ATOM 718 C CA . CYS A 1 94 ? 9.945 -9.059 15.130 1.00 63.28 94 CYS A CA 1
ATOM 719 C C . CYS A 1 94 ? 9.872 -10.578 14.934 1.00 63.28 94 CYS A C 1
ATOM 721 O O . CYS A 1 94 ? 9.058 -11.053 14.145 1.00 63.28 94 CYS A O 1
ATOM 723 N N . GLY A 1 95 ? 10.713 -11.334 15.641 1.00 64.69 95 GLY A N 1
ATOM 724 C CA . GLY A 1 95 ? 10.644 -12.799 15.706 1.00 64.69 95 GLY A CA 1
ATOM 725 C C . GLY A 1 95 ? 11.344 -13.566 14.576 1.00 64.69 95 GLY A C 1
ATOM 726 O O . GLY A 1 95 ? 11.437 -14.782 14.674 1.00 64.69 95 GLY A O 1
ATOM 727 N N . GLY A 1 96 ? 11.859 -12.908 13.531 1.00 76.94 96 GLY A N 1
ATOM 728 C CA . GLY A 1 96 ? 12.698 -13.553 12.507 1.00 76.94 96 GLY A CA 1
ATOM 729 C C . GLY A 1 96 ? 11.978 -14.502 11.540 1.00 76.94 96 GLY A C 1
ATOM 730 O O . GLY A 1 96 ? 12.640 -15.138 10.723 1.00 76.94 96 GLY A O 1
ATOM 731 N N . HIS A 1 97 ? 10.647 -14.597 11.603 1.00 86.38 97 HIS A N 1
ATOM 732 C CA . HIS A 1 97 ? 9.854 -15.416 10.685 1.00 86.38 97 HIS A CA 1
ATOM 733 C C . HIS A 1 97 ? 9.672 -14.747 9.322 1.00 86.38 97 HIS A C 1
ATOM 735 O O . HIS A 1 97 ? 9.671 -13.518 9.188 1.00 86.38 97 HIS A O 1
ATOM 741 N N . GLU A 1 98 ? 9.477 -15.588 8.316 1.00 91.31 98 GLU A N 1
ATOM 742 C CA . GLU A 1 98 ? 9.272 -15.194 6.933 1.00 91.31 98 GLU A CA 1
ATOM 743 C C . GLU A 1 98 ? 7.782 -15.077 6.621 1.00 91.31 98 GLU A C 1
ATOM 745 O O . GLU A 1 98 ? 6.977 -15.910 7.030 1.00 91.31 98 GLU A O 1
ATOM 750 N N . TYR A 1 99 ? 7.409 -14.067 5.844 1.00 92.25 99 TYR A N 1
ATOM 751 C CA . TYR A 1 99 ? 6.078 -13.981 5.253 1.00 92.25 99 TYR A CA 1
ATOM 752 C C . TYR A 1 99 ? 6.185 -13.470 3.821 1.00 92.25 99 TYR A C 1
ATOM 754 O O . TYR A 1 99 ? 7.083 -12.700 3.476 1.00 92.25 99 TYR A O 1
ATOM 762 N N . THR A 1 100 ? 5.267 -13.917 2.967 1.00 95.06 100 THR A N 1
ATOM 763 C CA . THR A 1 100 ? 5.232 -13.513 1.559 1.00 95.06 100 THR A CA 1
ATOM 764 C C . THR A 1 100 ? 4.095 -12.531 1.312 1.00 95.06 100 THR A C 1
ATOM 766 O O . THR A 1 100 ? 2.963 -12.737 1.753 1.00 95.06 100 THR A O 1
ATOM 769 N N . THR A 1 101 ? 4.399 -11.486 0.551 1.00 96.75 101 THR A N 1
ATOM 770 C CA . THR A 1 101 ? 3.425 -10.529 0.031 1.00 96.75 101 THR A CA 1
ATOM 771 C C . THR A 1 101 ? 3.462 -10.585 -1.487 1.00 96.75 101 THR A C 1
ATOM 773 O O . THR A 1 101 ? 4.481 -10.282 -2.111 1.00 96.75 101 THR A O 1
ATOM 776 N N . TRP A 1 102 ? 2.343 -10.978 -2.080 1.00 98.69 102 TRP A N 1
ATOM 777 C CA . TRP A 1 102 ? 2.093 -10.907 -3.514 1.00 98.69 102 TRP A CA 1
ATOM 778 C C . TRP A 1 102 ? 1.519 -9.542 -3.855 1.00 98.69 102 TRP A C 1
ATOM 780 O O . TRP A 1 102 ? 0.746 -8.991 -3.073 1.00 98.69 102 TRP A O 1
ATOM 790 N N . PHE A 1 103 ? 1.865 -9.007 -5.022 1.00 98.81 103 PHE A N 1
ATOM 791 C CA . PHE A 1 103 ? 1.350 -7.718 -5.469 1.00 98.81 103 PHE A CA 1
ATOM 792 C C . PHE A 1 103 ? 0.973 -7.727 -6.949 1.00 98.81 103 PHE A C 1
ATOM 794 O O . PHE A 1 103 ? 1.534 -8.470 -7.761 1.00 98.81 103 PHE A O 1
ATOM 801 N N . ARG A 1 104 ? 0.053 -6.827 -7.297 1.00 98.81 104 ARG A N 1
ATOM 802 C CA . ARG A 1 104 ? -0.255 -6.433 -8.671 1.00 98.81 104 ARG A CA 1
ATOM 803 C C . ARG A 1 104 ? -0.342 -4.916 -8.758 1.00 98.81 104 ARG A C 1
ATOM 805 O O . ARG A 1 104 ? -0.980 -4.288 -7.921 1.00 98.81 104 ARG A O 1
ATOM 812 N N . LEU A 1 105 ? 0.257 -4.361 -9.804 1.00 98.88 105 LEU A N 1
ATOM 813 C CA . LEU A 1 105 ? 0.186 -2.963 -10.209 1.00 98.88 105 LEU A CA 1
ATOM 814 C C . LEU A 1 105 ? -0.422 -2.892 -11.610 1.00 98.88 105 LEU A C 1
ATOM 816 O O . LEU A 1 105 ? 0.008 -3.627 -12.502 1.00 98.88 105 LEU A O 1
ATOM 820 N N . GLU A 1 106 ? -1.382 -1.997 -11.823 1.00 98.88 106 GLU A N 1
ATOM 821 C CA . GLU A 1 106 ? -1.961 -1.721 -13.138 1.00 98.88 106 GLU A CA 1
ATOM 822 C C . GLU A 1 106 ? -2.015 -0.214 -13.407 1.00 98.88 106 GLU A C 1
ATOM 824 O O . GLU A 1 106 ? -2.554 0.557 -12.612 1.00 98.88 106 GLU A O 1
ATOM 829 N N . PHE A 1 107 ? -1.4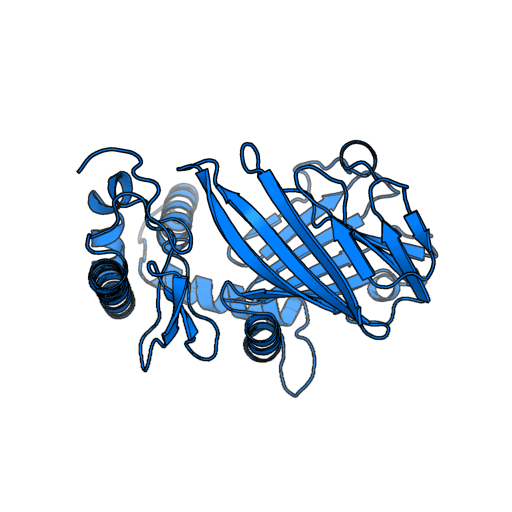34 0.210 -14.528 1.00 98.81 107 PHE A N 1
ATOM 830 C CA . PHE A 1 107 ? -1.284 1.616 -14.898 1.00 98.81 107 PHE A CA 1
ATOM 831 C C . PHE A 1 107 ? -2.447 2.122 -15.770 1.00 98.81 107 PHE A C 1
ATOM 833 O O . PHE A 1 107 ? -3.028 1.393 -16.585 1.00 98.81 107 PHE A O 1
ATOM 840 N N . ASP A 1 108 ? -2.765 3.414 -15.647 1.00 97.94 108 ASP A N 1
ATOM 841 C CA . ASP A 1 108 ? -3.819 4.115 -16.401 1.00 97.94 108 ASP A CA 1
ATOM 842 C C . ASP A 1 108 ? -3.484 4.339 -17.882 1.00 97.94 108 ASP A C 1
ATOM 844 O O . ASP A 1 108 ? -4.370 4.649 -18.688 1.00 97.94 108 ASP A O 1
ATOM 848 N N . ARG A 1 109 ? -2.240 4.076 -18.280 1.00 97.69 109 ARG A N 1
ATOM 849 C CA . ARG A 1 109 ? -1.738 4.188 -19.651 1.00 97.69 109 ARG A CA 1
ATOM 850 C C . ARG A 1 109 ? -0.624 3.173 -19.915 1.00 97.69 109 ARG A C 1
ATOM 852 O O . ARG A 1 109 ? -0.012 2.707 -18.954 1.00 97.69 109 ARG A O 1
ATOM 859 N N . PRO A 1 110 ? -0.348 2.834 -21.186 1.00 98.38 110 PRO A N 1
ATOM 860 C CA . PRO A 1 110 ? 0.765 1.957 -21.495 1.00 98.38 110 PRO A CA 1
ATOM 861 C C . PRO A 1 110 ? 2.110 2.660 -21.275 1.00 98.38 110 PRO A C 1
ATOM 863 O O . PRO A 1 110 ? 2.250 3.852 -21.566 1.00 98.38 110 PRO A O 1
ATOM 866 N N . PHE A 1 111 ? 3.105 1.924 -20.784 1.00 98.69 111 PHE A N 1
ATOM 867 C CA . PHE A 1 111 ? 4.505 2.348 -20.846 1.00 98.69 111 PHE A CA 1
ATOM 868 C C . PHE A 1 111 ? 5.081 2.065 -22.241 1.00 98.69 111 PHE A C 1
ATOM 870 O O . PHE A 1 111 ? 4.705 1.096 -22.900 1.00 98.69 111 PHE A O 1
ATOM 877 N N . THR A 1 112 ? 6.015 2.899 -22.700 1.00 98.31 112 THR A N 1
ATOM 878 C CA . THR A 1 112 ? 6.645 2.774 -24.031 1.00 98.31 112 THR A CA 1
ATOM 879 C C . THR A 1 112 ? 8.043 2.176 -23.980 1.00 98.31 112 THR A C 1
ATOM 881 O O . THR A 1 112 ? 8.507 1.616 -24.970 1.00 98.31 112 THR A O 1
ATOM 884 N N . ALA A 1 113 ? 8.703 2.241 -22.826 1.00 98.62 113 ALA A N 1
ATOM 885 C CA . ALA A 1 113 ? 9.935 1.513 -22.561 1.00 98.62 113 ALA A CA 1
ATOM 886 C C . ALA A 1 113 ? 9.890 0.917 -21.157 1.00 98.62 113 ALA A C 1
ATOM 888 O O . ALA A 1 113 ? 9.220 1.436 -20.264 1.00 98.62 113 ALA A O 1
ATOM 889 N N . HIS A 1 114 ? 10.584 -0.197 -20.984 1.00 98.81 114 HIS A N 1
ATOM 890 C CA . HIS A 1 114 ? 10.637 -0.916 -19.725 1.00 98.81 114 HIS A CA 1
ATOM 891 C C . HIS A 1 114 ? 11.932 -1.710 -19.617 1.00 98.81 114 HIS A C 1
ATOM 893 O O . HIS A 1 114 ? 12.611 -1.976 -20.614 1.00 98.81 114 HIS A O 1
ATOM 899 N N . GLY A 1 115 ? 12.222 -2.144 -18.405 1.00 98.56 115 GLY A N 1
ATOM 900 C CA . GLY A 1 115 ? 13.233 -3.141 -18.120 1.00 98.56 115 GLY A CA 1
ATOM 901 C C . GLY A 1 115 ? 13.163 -3.552 -16.662 1.00 98.56 115 GLY A C 1
ATOM 902 O O . GLY A 1 115 ? 12.388 -3.011 -15.870 1.00 98.56 115 GLY A O 1
ATOM 903 N N . VAL A 1 116 ? 14.008 -4.501 -16.304 1.00 98.62 116 VAL A N 1
ATOM 904 C CA . VAL A 1 116 ? 14.202 -4.929 -14.918 1.00 98.62 116 VAL A CA 1
ATOM 905 C C . VAL A 1 116 ? 15.607 -4.574 -14.462 1.00 98.62 116 VAL A C 1
ATOM 907 O O . VAL A 1 116 ? 16.447 -4.167 -15.270 1.00 98.62 116 VAL A O 1
ATOM 910 N N . TRP A 1 117 ? 15.874 -4.706 -13.170 1.00 98.00 117 TRP A N 1
ATOM 911 C CA . TRP A 1 117 ? 17.235 -4.677 -12.655 1.00 98.00 117 TRP A CA 1
ATOM 912 C C . TRP A 1 117 ? 17.475 -5.771 -11.626 1.00 98.00 117 TRP A C 1
ATOM 914 O O . TRP A 1 117 ? 16.554 -6.186 -10.923 1.00 98.00 117 TRP A O 1
ATOM 924 N N . GLY A 1 118 ? 18.740 -6.169 -11.532 1.00 96.00 118 GLY A N 1
ATOM 925 C CA . GLY A 1 118 ? 19.271 -7.105 -10.547 1.00 96.00 118 GLY A CA 1
ATOM 926 C C . GLY A 1 118 ? 20.660 -6.672 -10.075 1.00 96.00 118 GLY A C 1
ATOM 927 O O . GLY A 1 118 ? 21.014 -5.490 -10.149 1.00 96.00 118 GLY A O 1
ATOM 928 N N . GLU A 1 119 ? 21.471 -7.633 -9.630 1.00 91.88 119 GLU A N 1
ATOM 929 C CA . GLU A 1 119 ? 22.864 -7.399 -9.209 1.00 91.88 119 GLU A CA 1
ATOM 930 C C . GLU A 1 119 ? 23.739 -6.840 -10.335 1.00 91.88 119 GLU A C 1
ATOM 932 O O . GLU A 1 119 ? 24.539 -5.934 -10.113 1.00 91.88 119 GLU A O 1
ATOM 937 N N . GLU A 1 120 ? 23.531 -7.321 -11.560 1.00 91.19 120 GLU A N 1
ATOM 938 C CA . GLU A 1 120 ? 24.300 -6.924 -12.745 1.00 91.19 120 GLU A CA 1
ATOM 939 C C . GLU A 1 120 ? 23.886 -5.549 -13.306 1.00 91.19 120 GLU A C 1
ATOM 941 O O . GLU A 1 120 ? 24.451 -5.065 -14.285 1.00 91.19 120 GLU A O 1
ATOM 946 N N . GLY A 1 121 ? 22.912 -4.883 -12.676 1.00 93.81 121 GLY A N 1
ATOM 947 C CA . GLY A 1 121 ? 22.383 -3.597 -13.113 1.00 93.81 121 GLY A CA 1
ATOM 948 C C . GLY A 1 121 ? 21.080 -3.724 -13.899 1.00 93.81 121 GLY A C 1
ATOM 949 O O . GLY A 1 121 ? 20.273 -4.618 -13.656 1.00 93.81 121 GLY A O 1
ATOM 950 N N . GLY A 1 122 ? 20.820 -2.746 -14.769 1.00 96.31 122 GLY A N 1
ATOM 951 C CA . GLY A 1 122 ? 19.577 -2.665 -15.537 1.00 96.31 122 GLY A CA 1
ATOM 952 C C . GLY A 1 122 ? 19.639 -3.453 -16.831 1.00 96.31 122 GLY A C 1
ATOM 953 O O . GLY A 1 122 ? 20.606 -3.332 -17.575 1.00 96.31 122 GLY A O 1
ATOM 954 N N . VAL A 1 123 ? 18.561 -4.168 -17.136 1.00 97.88 123 VAL A N 1
ATOM 955 C CA . VAL A 1 123 ? 18.398 -4.937 -18.371 1.00 97.88 123 VAL A CA 1
ATOM 956 C C . VAL A 1 123 ? 17.183 -4.390 -19.135 1.00 97.88 123 VAL A C 1
ATOM 958 O O . VAL A 1 123 ? 16.040 -4.727 -18.808 1.00 97.88 123 VAL A O 1
ATOM 961 N N . PRO A 1 124 ? 17.386 -3.493 -20.120 1.00 98.31 124 PRO A N 1
ATOM 962 C CA . PRO A 1 124 ? 16.302 -2.962 -20.944 1.00 98.31 124 PRO A CA 1
ATOM 963 C C . PRO A 1 124 ? 15.573 -4.054 -21.733 1.00 98.31 124 PRO A C 1
ATOM 965 O O . PRO A 1 124 ? 16.193 -4.985 -22.239 1.00 98.31 124 PRO A O 1
ATOM 968 N N . GLY A 1 125 ? 14.249 -3.946 -21.840 1.00 98.31 125 GLY A N 1
ATOM 969 C CA . GLY A 1 125 ? 13.390 -4.895 -22.558 1.00 98.31 125 GLY A CA 1
ATOM 970 C C . GLY A 1 125 ? 13.164 -6.234 -21.846 1.00 98.31 125 GLY A C 1
ATOM 971 O O . GLY A 1 125 ? 12.248 -6.971 -22.214 1.00 98.31 125 GLY A O 1
ATOM 972 N N . ALA A 1 126 ? 13.943 -6.551 -20.809 1.00 98.38 126 ALA A N 1
ATOM 973 C CA . ALA A 1 126 ? 13.678 -7.708 -19.972 1.00 98.38 126 ALA A CA 1
ATOM 974 C C . ALA A 1 126 ? 12.425 -7.476 -19.116 1.00 98.38 126 ALA A C 1
ATOM 976 O O . ALA A 1 126 ? 12.136 -6.369 -18.658 1.00 98.38 126 ALA A O 1
ATOM 977 N N . ARG A 1 127 ? 11.655 -8.550 -18.930 1.00 98.50 127 ARG A N 1
ATOM 978 C CA . ARG A 1 127 ? 10.326 -8.516 -18.300 1.00 98.50 127 ARG A CA 1
ATOM 979 C C . ARG A 1 127 ? 10.259 -9.262 -16.982 1.00 98.50 127 ARG A C 1
ATOM 981 O O . ARG A 1 127 ? 9.228 -9.214 -16.329 1.00 98.50 127 ARG A O 1
ATOM 988 N N . HIS A 1 128 ? 11.313 -9.970 -16.617 1.00 98.31 128 HIS A N 1
ATOM 989 C CA . HIS A 1 128 ? 11.334 -10.837 -15.458 1.00 98.31 128 HIS A CA 1
ATOM 990 C C . HIS A 1 128 ? 12.653 -10.667 -14.721 1.00 98.31 128 HIS A C 1
ATOM 992 O O . HIS A 1 128 ? 13.703 -10.665 -15.361 1.00 98.31 128 HIS A O 1
ATOM 998 N N . SER A 1 129 ? 12.590 -10.549 -13.399 1.00 97.88 129 SER A N 1
ATOM 999 C CA . SER A 1 129 ? 13.770 -10.585 -12.542 1.00 97.88 129 SER A CA 1
ATOM 1000 C C . SER A 1 129 ? 13.443 -11.211 -11.195 1.00 97.88 129 SER A C 1
ATOM 1002 O O . SER A 1 129 ? 12.329 -11.079 -10.671 1.00 97.88 129 SER A O 1
ATOM 1004 N N . MET A 1 130 ? 14.436 -11.886 -10.631 1.00 96.94 130 MET A N 1
ATOM 1005 C CA . MET A 1 130 ? 14.403 -12.462 -9.297 1.00 96.94 130 MET A CA 1
ATOM 1006 C C . MET A 1 130 ? 15.655 -12.037 -8.542 1.00 96.94 130 MET A C 1
ATOM 1008 O O . MET A 1 130 ? 16.735 -11.947 -9.120 1.00 96.94 130 MET A O 1
ATOM 1012 N N . GLY A 1 131 ? 15.500 -11.787 -7.248 1.00 94.81 131 GLY A N 1
ATOM 1013 C CA . GLY A 1 131 ? 16.593 -11.443 -6.348 1.00 94.81 131 GLY A CA 1
ATOM 1014 C C . GLY A 1 131 ? 16.517 -12.286 -5.087 1.00 94.81 131 GLY A C 1
ATOM 1015 O O . GLY A 1 131 ? 15.425 -12.503 -4.556 1.00 94.81 131 GLY A O 1
ATOM 1016 N N . GLY A 1 132 ? 17.671 -12.768 -4.631 1.00 93.19 132 GLY A N 1
ATOM 1017 C CA . GLY A 1 132 ? 17.812 -13.411 -3.327 1.00 93.19 132 GLY A CA 1
ATOM 1018 C C . GLY A 1 132 ? 17.930 -12.398 -2.188 1.00 93.19 132 GLY A C 1
ATOM 1019 O O . GLY A 1 132 ? 17.667 -11.205 -2.356 1.00 93.19 132 GLY A O 1
ATOM 1020 N N . GLU A 1 133 ? 18.366 -12.884 -1.032 1.00 92.75 133 GLU A N 1
ATOM 1021 C CA . GLU A 1 133 ? 18.504 -12.079 0.175 1.00 92.75 133 GLU A CA 1
ATOM 1022 C C . GLU A 1 133 ? 19.430 -10.879 -0.013 1.00 92.75 133 GLU A C 1
ATOM 1024 O O . GLU A 1 133 ? 20.564 -11.009 -0.482 1.00 92.75 133 GLU A O 1
ATOM 1029 N N . LEU A 1 134 ? 18.925 -9.699 0.367 1.00 87.25 134 LEU A N 1
ATOM 1030 C CA . LEU A 1 134 ? 19.649 -8.425 0.297 1.00 87.25 134 LEU A CA 1
ATOM 1031 C C . LEU A 1 134 ? 20.178 -8.091 -1.111 1.00 87.25 134 LEU A C 1
ATOM 1033 O O . LEU A 1 134 ? 21.068 -7.248 -1.263 1.00 87.25 134 LEU A O 1
ATOM 1037 N N . LYS A 1 135 ? 19.632 -8.725 -2.156 1.00 93.12 135 LYS A N 1
ATOM 1038 C CA . LYS A 1 135 ? 20.006 -8.459 -3.545 1.00 93.12 135 LYS A CA 1
ATOM 1039 C C . LYS A 1 135 ? 19.079 -7.412 -4.159 1.00 93.12 135 LYS A C 1
ATOM 1041 O O . LYS A 1 135 ? 17.864 -7.515 -3.992 1.00 93.12 135 LYS A O 1
ATOM 1046 N N . PRO A 1 136 ? 19.609 -6.419 -4.898 1.00 94.38 136 PRO A N 1
ATOM 1047 C CA . PRO A 1 136 ? 18.780 -5.454 -5.608 1.00 94.38 136 PRO A CA 1
ATOM 1048 C C . PRO A 1 136 ? 17.886 -6.172 -6.619 1.00 94.38 136 PRO A C 1
ATOM 1050 O O . PRO A 1 136 ? 18.347 -7.049 -7.344 1.00 94.38 136 PRO A O 1
ATOM 1053 N N . ASN A 1 137 ? 16.618 -5.777 -6.690 1.00 97.44 137 ASN A N 1
ATOM 1054 C CA . ASN A 1 137 ? 15.671 -6.325 -7.651 1.00 97.44 137 ASN A CA 1
ATOM 1055 C C . ASN A 1 137 ? 14.513 -5.350 -7.891 1.00 97.44 137 ASN A C 1
ATOM 1057 O O . ASN A 1 137 ? 14.041 -4.694 -6.956 1.00 97.44 137 ASN A O 1
ATOM 1061 N N . GLY A 1 138 ? 14.039 -5.260 -9.130 1.00 97.94 138 GLY A N 1
ATOM 1062 C CA . GLY A 1 138 ? 12.885 -4.434 -9.466 1.00 97.94 138 GLY A CA 1
ATOM 1063 C C . GLY A 1 138 ? 12.681 -4.195 -10.954 1.00 97.94 138 GLY A C 1
ATOM 1064 O O . GLY A 1 138 ? 13.329 -4.813 -11.798 1.00 97.94 138 GLY A O 1
ATOM 1065 N N . ALA A 1 139 ? 11.735 -3.312 -11.267 1.00 98.62 139 ALA A N 1
ATOM 1066 C CA . ALA A 1 139 ? 11.342 -2.964 -12.629 1.00 98.62 139 ALA A CA 1
ATOM 1067 C C . ALA A 1 139 ? 11.257 -1.451 -12.824 1.00 98.62 139 ALA A C 1
ATOM 1069 O O . ALA A 1 139 ? 10.796 -0.728 -11.943 1.00 98.62 139 ALA A O 1
ATOM 1070 N N . TRP A 1 140 ? 11.689 -0.964 -13.983 1.00 98.56 140 TRP A N 1
ATOM 1071 C CA . TRP A 1 140 ? 11.544 0.433 -14.376 1.00 98.56 140 TRP A CA 1
ATOM 1072 C C . TRP A 1 140 ? 10.644 0.534 -15.599 1.00 98.56 140 TRP A C 1
ATOM 1074 O O . TRP A 1 140 ? 10.714 -0.292 -16.510 1.00 98.56 140 TRP A O 1
ATOM 1084 N N . LEU A 1 141 ? 9.804 1.564 -15.614 1.00 98.81 141 LEU A N 1
ATOM 1085 C CA . LEU A 1 141 ? 8.841 1.836 -16.673 1.00 98.81 141 LEU A CA 1
ATOM 1086 C C . LEU A 1 141 ? 8.968 3.296 -17.104 1.00 98.81 141 LEU A C 1
ATOM 1088 O O . LEU A 1 141 ? 9.110 4.183 -16.260 1.00 98.81 141 LEU A O 1
ATOM 1092 N N . SER A 1 142 ? 8.883 3.542 -18.406 1.00 98.75 142 SER A N 1
ATOM 1093 C CA . SER A 1 142 ? 8.936 4.877 -18.998 1.00 98.75 142 SER A CA 1
ATOM 1094 C C . SER A 1 142 ? 7.630 5.193 -19.708 1.00 98.75 142 SER A C 1
ATOM 1096 O O . SER A 1 142 ? 7.151 4.413 -20.535 1.00 98.75 142 SER A O 1
ATOM 1098 N N . PHE A 1 143 ? 7.082 6.364 -19.412 1.00 98.62 143 PHE A N 1
ATOM 1099 C CA . PHE A 1 143 ? 5.811 6.840 -19.936 1.00 98.62 143 PHE A CA 1
ATOM 1100 C C . PHE A 1 143 ? 6.022 8.122 -20.740 1.00 98.62 143 PHE A C 1
ATOM 1102 O O . PHE A 1 143 ? 6.663 9.045 -20.229 1.00 98.62 143 PHE A O 1
ATOM 1109 N N . PRO A 1 144 ? 5.469 8.228 -21.959 1.00 97.38 144 PRO A N 1
ATOM 1110 C CA . PRO A 1 144 ? 5.473 9.484 -22.690 1.00 97.38 144 PRO A CA 1
ATOM 1111 C C . PRO A 1 144 ? 4.582 10.495 -21.962 1.00 97.38 144 PRO A C 1
ATOM 1113 O O . PRO A 1 144 ? 3.465 10.171 -21.541 1.00 97.38 144 PRO A O 1
ATOM 1116 N N . LEU A 1 145 ? 5.074 11.722 -21.823 1.00 97.31 145 LEU A N 1
ATOM 1117 C CA . LEU A 1 145 ? 4.355 12.816 -21.180 1.00 97.31 145 LEU A CA 1
ATOM 1118 C C . LEU A 1 145 ? 3.944 13.862 -22.218 1.00 97.31 145 LEU A C 1
ATOM 1120 O O . LEU A 1 145 ? 4.632 14.098 -23.207 1.00 97.31 145 LEU A O 1
ATOM 1124 N N . GLY A 1 146 ? 2.790 14.490 -22.000 1.00 94.00 146 GLY A N 1
ATOM 1125 C CA . GLY A 1 146 ? 2.317 15.591 -22.842 1.00 94.00 146 GLY A CA 1
ATOM 1126 C C . GLY A 1 146 ? 2.507 16.965 -22.202 1.00 94.00 146 GLY A C 1
ATOM 1127 O O . GLY A 1 146 ? 2.957 17.103 -21.070 1.00 94.00 146 GLY A O 1
ATOM 1128 N N . LYS A 1 147 ? 2.088 18.017 -22.913 1.00 91.69 147 LYS A N 1
ATOM 1129 C CA . LYS A 1 147 ? 2.273 19.409 -22.461 1.00 91.69 147 LYS A CA 1
ATOM 1130 C C . LYS A 1 147 ? 1.360 19.810 -21.294 1.00 91.69 147 LYS A C 1
ATOM 1132 O O . LYS A 1 147 ? 1.741 20.617 -20.448 1.00 91.69 147 LYS A O 1
ATOM 1137 N N . ASN A 1 148 ? 0.138 19.276 -21.241 1.00 93.94 148 ASN A N 1
ATOM 1138 C CA . ASN A 1 148 ? -0.834 19.631 -20.202 1.00 93.94 148 ASN A CA 1
ATOM 1139 C C . ASN A 1 148 ? -0.653 18.786 -18.926 1.00 93.94 148 ASN A C 1
ATOM 1141 O O . ASN A 1 148 ? -0.013 17.738 -18.941 1.00 93.94 148 ASN A O 1
ATOM 1145 N N . LYS A 1 149 ? -1.221 19.243 -17.801 1.00 91.44 149 LYS A N 1
ATOM 1146 C CA . LYS A 1 149 ? -1.046 18.593 -16.489 1.00 91.44 149 LYS A CA 1
ATOM 1147 C C . LYS A 1 149 ? -1.503 17.127 -16.475 1.00 91.44 149 LYS A C 1
ATOM 1149 O O . LYS A 1 149 ? -0.786 16.286 -15.952 1.00 91.44 149 LYS A O 1
ATOM 1154 N N . ASN A 1 150 ? -2.646 16.813 -17.084 1.00 92.56 150 ASN A N 1
ATOM 1155 C CA . ASN A 1 150 ? -3.194 15.450 -17.096 1.00 92.56 150 ASN A CA 1
ATOM 1156 C C . ASN A 1 150 ? -2.335 14.489 -17.931 1.00 92.56 150 ASN A C 1
ATOM 1158 O O . ASN A 1 150 ? -2.159 13.325 -17.577 1.00 92.56 150 ASN A O 1
ATOM 1162 N N . ALA A 1 151 ? -1.750 14.984 -19.022 1.00 94.69 151 ALA A N 1
ATOM 1163 C CA . ALA A 1 151 ? -0.830 14.219 -19.849 1.00 94.69 151 ALA A CA 1
ATOM 1164 C C . ALA A 1 151 ? 0.536 14.005 -19.174 1.00 94.69 151 ALA A C 1
ATOM 1166 O O . ALA A 1 151 ? 1.260 13.104 -19.583 1.00 94.69 151 ALA A O 1
ATOM 1167 N N . ARG A 1 152 ? 0.864 14.781 -18.131 1.00 97.38 152 ARG A N 1
ATOM 1168 C CA . ARG A 1 152 ? 2.039 14.583 -17.265 1.00 97.38 152 ARG A CA 1
ATOM 1169 C C . ARG A 1 152 ? 1.763 13.727 -16.030 1.00 97.38 152 ARG A C 1
ATOM 1171 O O . ARG A 1 152 ? 2.677 13.508 -15.247 1.00 97.38 152 ARG A O 1
ATOM 1178 N N . ALA A 1 153 ? 0.525 13.295 -15.811 1.00 98.06 153 ALA A N 1
ATOM 1179 C CA . ALA A 1 153 ? 0.175 12.447 -14.682 1.00 98.06 153 ALA A CA 1
ATOM 1180 C C . ALA A 1 153 ? 0.211 10.976 -15.095 1.00 98.06 153 ALA A C 1
ATOM 1182 O O . ALA A 1 153 ? -0.389 10.633 -16.104 1.00 98.06 153 ALA A O 1
ATOM 1183 N N . VAL A 1 154 ? 0.862 10.116 -14.320 1.00 98.56 154 VAL A N 1
ATOM 1184 C CA . VAL A 1 154 ? 0.773 8.654 -14.446 1.00 98.56 154 VAL A CA 1
ATOM 1185 C C . VAL A 1 154 ? 0.056 8.137 -13.209 1.00 98.56 154 VAL A C 1
ATOM 1187 O O . VAL A 1 154 ? 0.450 8.478 -12.094 1.00 98.56 154 VAL A O 1
ATOM 1190 N N . THR A 1 155 ? -1.005 7.356 -13.401 1.00 98.75 155 THR A N 1
ATOM 1191 C CA . THR A 1 155 ? -1.774 6.777 -12.291 1.00 98.75 155 THR A CA 1
ATOM 1192 C C . THR A 1 155 ? -1.587 5.267 -12.280 1.00 98.75 155 THR A C 1
ATOM 1194 O O . THR A 1 155 ? -1.631 4.627 -13.330 1.00 98.75 155 THR A O 1
ATOM 1197 N N . VAL A 1 156 ? -1.395 4.698 -11.097 1.00 98.88 156 VAL A N 1
ATOM 1198 C CA . VAL A 1 156 ? -1.297 3.254 -10.877 1.00 98.88 156 VAL A CA 1
ATOM 1199 C C . VAL A 1 156 ? -2.294 2.836 -9.807 1.00 98.88 156 VAL A C 1
ATOM 1201 O O . VAL A 1 156 ? -2.482 3.539 -8.815 1.00 98.88 156 VAL A O 1
ATOM 1204 N N . VAL A 1 157 ? -2.950 1.701 -10.024 1.00 98.94 157 VAL A N 1
ATOM 1205 C CA . VAL A 1 157 ? -3.716 0.998 -8.996 1.00 98.94 157 VAL A CA 1
ATOM 1206 C C . VAL A 1 157 ? -2.912 -0.215 -8.557 1.00 98.94 157 VAL A C 1
ATOM 1208 O O . VAL A 1 157 ? -2.487 -1.012 -9.393 1.00 98.94 157 VAL A O 1
ATOM 1211 N N . SER A 1 158 ? -2.699 -0.345 -7.255 1.00 98.81 158 SER A N 1
ATOM 1212 C CA . SER A 1 158 ? -1.966 -1.437 -6.628 1.00 98.81 158 SER A CA 1
ATOM 1213 C C . SER A 1 158 ? -2.890 -2.283 -5.754 1.00 98.81 158 SER A C 1
ATOM 1215 O O . SER A 1 158 ? -3.882 -1.784 -5.230 1.00 98.81 158 SER A O 1
ATOM 1217 N N . ALA A 1 159 ? -2.587 -3.571 -5.602 1.00 98.81 159 ALA A N 1
ATOM 1218 C CA . ALA A 1 159 ? -3.221 -4.450 -4.621 1.00 98.81 159 ALA A CA 1
ATOM 1219 C C . ALA A 1 159 ? -2.230 -5.504 -4.124 1.00 98.81 159 ALA A C 1
ATOM 1221 O O . ALA A 1 159 ? -1.325 -5.901 -4.866 1.00 98.81 159 ALA A O 1
ATOM 1222 N N . ILE A 1 160 ? -2.428 -5.973 -2.890 1.00 98.44 160 ILE A N 1
ATOM 1223 C CA . ILE A 1 160 ? -1.578 -6.983 -2.244 1.00 98.44 160 ILE A CA 1
ATOM 1224 C C . ILE A 1 160 ? -2.384 -8.207 -1.801 1.00 98.44 160 ILE A C 1
ATOM 1226 O O . ILE A 1 160 ? -3.600 -8.120 -1.654 1.00 98.44 160 ILE A O 1
ATOM 1230 N N . SER A 1 161 ? -1.710 -9.336 -1.580 1.00 98.50 161 SER A N 1
ATOM 1231 C CA . SER A 1 161 ? -2.266 -10.549 -0.964 1.00 98.50 161 SER A CA 1
ATOM 1232 C C . SER A 1 161 ? -1.180 -11.308 -0.198 1.00 98.50 161 SER A C 1
ATOM 1234 O O . SER A 1 161 ? -0.040 -11.406 -0.653 1.00 98.50 161 SER A O 1
ATOM 1236 N N . HIS A 1 162 ? -1.542 -11.890 0.945 1.00 97.00 162 HIS A N 1
ATOM 1237 C CA . HIS A 1 162 ? -0.684 -12.827 1.687 1.00 97.00 162 HIS A CA 1
ATOM 1238 C C . HIS A 1 162 ? -0.927 -14.296 1.297 1.00 97.00 162 HIS A C 1
ATOM 1240 O O . HIS A 1 162 ? -0.292 -15.205 1.833 1.00 97.00 162 HIS A O 1
ATOM 1246 N N . VAL A 1 163 ? -1.846 -14.550 0.362 1.00 98.12 163 VAL A N 1
ATOM 1247 C CA . VAL A 1 163 ? -2.220 -15.894 -0.086 1.00 98.12 163 VAL A CA 1
ATOM 1248 C C . VAL A 1 163 ? -1.422 -16.273 -1.328 1.00 98.12 163 VAL A C 1
ATOM 1250 O O . VAL A 1 163 ? -0.581 -17.174 -1.258 1.00 98.12 163 VAL A O 1
ATOM 1253 N N . ASP A 1 164 ? -1.685 -15.592 -2.448 1.00 98.31 164 ASP A N 1
ATOM 1254 C CA . ASP A 1 164 ? -1.103 -15.871 -3.763 1.00 98.31 164 ASP A CA 1
ATOM 1255 C C . ASP A 1 164 ? -1.300 -14.715 -4.769 1.00 98.31 164 ASP A C 1
ATOM 1257 O O . ASP A 1 164 ? -1.946 -13.700 -4.498 1.00 98.31 164 ASP A O 1
ATOM 1261 N N . ALA A 1 165 ? -0.726 -14.873 -5.968 1.00 98.62 165 ALA A N 1
ATOM 1262 C CA . ALA A 1 165 ? -0.853 -13.907 -7.060 1.00 98.62 165 ALA A CA 1
ATOM 1263 C C . ALA A 1 165 ? -2.307 -13.693 -7.517 1.00 98.62 165 ALA A C 1
ATOM 1265 O O . ALA A 1 165 ? -2.672 -12.582 -7.909 1.00 98.62 165 ALA A O 1
ATOM 1266 N N . GLU A 1 166 ? -3.148 -14.733 -7.480 1.00 98.62 166 GLU A N 1
ATOM 1267 C CA . GLU A 1 166 ? -4.553 -14.591 -7.873 1.00 98.62 166 GLU A CA 1
ATOM 1268 C C . GLU A 1 166 ? -5.353 -13.809 -6.830 1.00 98.62 166 GLU A C 1
ATOM 1270 O O . GLU A 1 166 ? -6.218 -13.016 -7.196 1.00 98.62 166 GLU A O 1
ATOM 1275 N N . GLY A 1 167 ? -5.000 -13.936 -5.552 1.00 98.75 167 GLY A N 1
ATOM 1276 C CA . GLY A 1 167 ? -5.479 -13.088 -4.471 1.00 98.75 167 GLY A CA 1
ATOM 1277 C C . GLY A 1 167 ? -5.222 -11.611 -4.754 1.00 98.75 167 GLY A C 1
ATOM 1278 O O . GLY A 1 167 ? -6.160 -10.815 -4.768 1.00 98.75 167 GLY A O 1
ATOM 1279 N N . ALA A 1 168 ? -3.983 -11.245 -5.105 1.00 98.88 168 ALA A N 1
ATOM 1280 C CA . ALA A 1 168 ? -3.639 -9.860 -5.444 1.00 98.88 168 ALA A CA 1
ATOM 1281 C C . ALA A 1 168 ? -4.431 -9.345 -6.664 1.00 98.88 168 ALA A C 1
ATOM 1283 O O . ALA A 1 168 ? -4.935 -8.219 -6.656 1.00 98.88 168 ALA A O 1
ATOM 1284 N N . ARG A 1 169 ? -4.617 -10.178 -7.698 1.00 98.75 169 ARG A N 1
ATOM 1285 C CA . ARG A 1 169 ? -5.467 -9.847 -8.857 1.00 98.75 169 ARG A CA 1
ATOM 1286 C C . ARG A 1 169 ? -6.930 -9.661 -8.465 1.00 98.75 169 ARG A C 1
ATOM 1288 O O . ARG A 1 169 ? -7.561 -8.703 -8.907 1.00 98.75 169 ARG A O 1
ATOM 1295 N N . SER A 1 170 ? -7.472 -10.559 -7.648 1.00 98.56 170 SER A N 1
ATOM 1296 C CA . SER A 1 170 ? -8.857 -10.510 -7.175 1.00 98.56 170 SER A CA 1
ATOM 1297 C C . SER A 1 170 ? -9.120 -9.277 -6.314 1.00 98.56 170 SER A C 1
ATOM 1299 O O . SER A 1 170 ? -10.123 -8.587 -6.509 1.00 98.56 170 SER A O 1
ATOM 1301 N N . ASN A 1 171 ? -8.173 -8.938 -5.439 1.00 98.81 171 ASN A N 1
ATOM 1302 C CA . ASN A 1 171 ? -8.209 -7.737 -4.614 1.00 98.81 171 ASN A CA 1
ATOM 1303 C C . ASN A 1 171 ? -8.203 -6.470 -5.477 1.00 98.81 171 ASN A C 1
ATOM 1305 O O . ASN A 1 171 ? -9.043 -5.595 -5.269 1.00 98.81 171 ASN A O 1
ATOM 1309 N N . LEU A 1 172 ? -7.350 -6.401 -6.509 1.00 98.81 172 LEU A N 1
ATOM 1310 C CA . LEU A 1 172 ? -7.355 -5.279 -7.455 1.00 98.81 172 LEU A CA 1
ATOM 1311 C C . LEU A 1 172 ? -8.690 -5.171 -8.202 1.00 98.81 172 LEU A C 1
ATOM 1313 O O . LEU A 1 172 ? -9.237 -4.078 -8.314 1.00 98.81 172 LEU A O 1
ATOM 1317 N N . ARG A 1 173 ? -9.243 -6.289 -8.690 1.00 98.56 173 ARG A N 1
ATOM 1318 C CA . ARG A 1 173 ? -10.541 -6.288 -9.390 1.00 98.56 173 ARG A CA 1
ATOM 1319 C C . ARG A 1 173 ? -11.693 -5.844 -8.488 1.00 98.56 173 ARG A C 1
ATOM 1321 O O . ARG A 1 173 ? -12.602 -5.174 -8.968 1.00 98.56 173 ARG A O 1
ATOM 1328 N N . THR A 1 174 ? -11.664 -6.222 -7.213 1.00 98.31 174 THR A N 1
ATOM 1329 C CA . THR A 1 174 ? -12.758 -5.952 -6.269 1.00 98.31 174 THR A CA 1
ATOM 1330 C C . THR A 1 174 ? -12.702 -4.525 -5.728 1.00 98.31 174 THR A C 1
ATOM 1332 O O . THR A 1 174 ? -13.695 -3.802 -5.792 1.00 98.31 174 THR A O 1
ATOM 1335 N N . ASP A 1 175 ? -11.533 -4.097 -5.251 1.00 98.19 175 ASP A N 1
ATOM 1336 C CA . ASP A 1 175 ? -11.379 -2.814 -4.557 1.00 98.19 175 ASP A CA 1
ATOM 1337 C C . ASP A 1 175 ? -10.832 -1.718 -5.484 1.00 98.19 175 ASP A C 1
ATOM 1339 O O . ASP A 1 175 ? -11.122 -0.537 -5.306 1.00 98.19 175 ASP A O 1
ATOM 1343 N N . GLY A 1 176 ? -10.054 -2.086 -6.501 1.00 98.38 176 GLY A N 1
ATOM 1344 C CA . GLY A 1 176 ? -9.365 -1.158 -7.398 1.00 98.38 176 GLY A CA 1
ATOM 1345 C C . GLY A 1 176 ? -10.100 -0.851 -8.704 1.00 98.38 176 GLY A C 1
ATOM 1346 O O . GLY A 1 176 ? -9.641 0.009 -9.459 1.00 98.38 176 GLY A O 1
ATOM 1347 N N . MET A 1 177 ? -11.226 -1.516 -8.992 1.00 98.44 177 MET A N 1
ATOM 1348 C CA . MET A 1 177 ? -11.951 -1.368 -10.260 1.00 98.44 177 MET A CA 1
ATOM 1349 C C . MET A 1 177 ? -13.454 -1.117 -10.084 1.00 98.44 177 MET A C 1
ATOM 1351 O O . MET A 1 177 ? -14.078 -1.475 -9.088 1.00 98.44 177 MET A O 1
ATOM 1355 N N . GLN A 1 178 ? -14.065 -0.497 -11.094 1.00 97.56 178 GLN A N 1
ATOM 1356 C CA . GLN A 1 178 ? -15.515 -0.394 -11.251 1.00 97.56 178 GLN A CA 1
ATOM 1357 C C . GLN A 1 178 ? -15.875 -0.503 -12.735 1.00 97.56 178 GLN A C 1
ATOM 1359 O O . GLN A 1 178 ? -15.333 0.219 -13.569 1.00 97.56 178 GLN A O 1
ATOM 1364 N N . GLY A 1 179 ? -16.804 -1.402 -13.077 1.00 96.06 179 GLY A N 1
ATOM 1365 C CA . GLY A 1 179 ? -17.262 -1.576 -14.462 1.00 96.06 179 GLY A CA 1
ATOM 1366 C C . GLY A 1 179 ? -16.143 -1.972 -15.433 1.00 96.06 179 GLY A C 1
ATOM 1367 O O . GLY A 1 179 ? -16.109 -1.482 -16.558 1.00 96.06 179 GLY A O 1
ATOM 1368 N N . GLY A 1 180 ? -15.190 -2.794 -14.976 1.00 95.38 180 GLY A N 1
ATOM 1369 C CA . GLY A 1 180 ? -14.044 -3.236 -15.781 1.00 95.38 180 GLY A CA 1
ATOM 1370 C C . GLY A 1 180 ? -12.962 -2.174 -16.003 1.00 95.38 180 GLY A C 1
ATOM 1371 O O . GLY A 1 180 ? -12.077 -2.381 -16.826 1.00 95.38 180 GLY A O 1
ATOM 1372 N N . LYS A 1 181 ? -13.008 -1.046 -15.283 1.00 97.69 181 LYS A N 1
ATOM 1373 C CA . LYS A 1 181 ? -12.010 0.030 -15.363 1.00 97.69 181 LYS A CA 1
ATOM 1374 C C . LYS A 1 181 ? -11.380 0.289 -14.003 1.00 97.69 181 LYS A C 1
ATOM 1376 O O . LYS A 1 181 ? -12.070 0.188 -12.991 1.00 97.69 181 LYS A O 1
ATOM 1381 N N . LEU A 1 182 ? -10.102 0.661 -13.997 1.00 98.56 182 LEU A N 1
ATOM 1382 C CA . LEU A 1 182 ? -9.414 1.149 -12.802 1.00 98.56 182 LEU A CA 1
ATOM 1383 C C . LEU A 1 182 ? -10.140 2.362 -12.211 1.00 98.56 182 LEU A C 1
ATOM 1385 O O . LEU A 1 182 ? -10.627 3.222 -12.951 1.00 98.56 182 LEU A O 1
ATOM 1389 N N . LEU A 1 183 ? -10.187 2.445 -10.885 1.00 98.38 183 LEU A N 1
ATOM 1390 C CA . LEU A 1 183 ? -10.649 3.643 -10.194 1.00 98.38 183 LEU A CA 1
ATOM 1391 C C . LEU A 1 183 ? -9.643 4.782 -10.363 1.00 98.38 183 LEU A C 1
ATOM 1393 O O . LEU A 1 183 ? -8.433 4.584 -10.267 1.00 98.38 183 LEU A O 1
ATOM 1397 N N . SER A 1 184 ? -10.154 5.996 -10.565 1.00 98.06 184 SER A N 1
ATOM 1398 C CA . SER A 1 184 ? -9.329 7.199 -10.472 1.00 98.06 184 SER A CA 1
ATOM 1399 C C . SER A 1 184 ? -8.977 7.504 -9.014 1.00 98.06 184 SER A C 1
ATOM 1401 O O . SER A 1 184 ? -9.699 7.116 -8.088 1.00 98.06 184 SER A O 1
ATOM 1403 N N . LEU A 1 185 ? -7.915 8.287 -8.809 1.00 98.56 185 LEU A N 1
ATOM 1404 C CA . LEU A 1 185 ? -7.530 8.774 -7.483 1.00 98.56 185 LEU A CA 1
ATOM 1405 C C . LEU A 1 185 ? -8.695 9.490 -6.783 1.00 98.56 185 LEU A C 1
ATOM 1407 O O . LEU A 1 185 ? -8.927 9.289 -5.596 1.00 98.56 185 LEU A O 1
ATOM 1411 N N . GLU A 1 186 ? -9.459 10.304 -7.508 1.00 98.38 186 GLU A N 1
ATOM 1412 C CA . GLU A 1 186 ? -10.613 11.040 -6.983 1.00 98.38 186 GLU A CA 1
ATOM 1413 C C . GLU A 1 186 ? -11.730 10.094 -6.541 1.00 98.38 186 GLU A C 1
ATOM 1415 O O . GLU A 1 186 ? -12.339 10.307 -5.489 1.00 98.38 186 GLU A O 1
ATOM 1420 N N . GLN A 1 187 ? -12.000 9.047 -7.326 1.00 98.50 187 GLN A N 1
ATOM 1421 C CA . GLN A 1 187 ? -12.996 8.037 -6.976 1.00 98.50 187 GLN A CA 1
ATOM 1422 C C . GLN A 1 187 ? -12.570 7.275 -5.721 1.00 98.50 187 GLN A C 1
ATOM 1424 O O . GLN A 1 187 ? -13.381 7.126 -4.802 1.00 98.50 187 GLN A O 1
ATOM 1429 N N . MET A 1 188 ? -11.308 6.842 -5.656 1.00 98.62 188 MET A N 1
ATOM 1430 C CA . MET A 1 188 ? -10.780 6.120 -4.501 1.00 98.62 188 MET A CA 1
ATOM 1431 C C . MET A 1 188 ? -10.754 7.006 -3.251 1.00 98.62 188 MET A C 1
ATOM 1433 O O . MET A 1 188 ? -11.325 6.623 -2.231 1.00 98.62 188 MET A O 1
ATOM 1437 N N . ARG A 1 189 ? -10.249 8.243 -3.358 1.00 98.69 189 ARG A N 1
ATOM 1438 C CA . ARG A 1 189 ? -10.268 9.249 -2.284 1.00 98.69 189 ARG A CA 1
ATOM 1439 C C . ARG A 1 189 ? -11.669 9.492 -1.754 1.00 98.69 189 ARG A C 1
ATOM 1441 O O . ARG A 1 189 ? -11.876 9.495 -0.543 1.00 98.69 189 ARG A O 1
ATOM 1448 N N . LYS A 1 190 ? -12.646 9.706 -2.639 1.00 98.69 190 LYS A N 1
ATOM 1449 C CA . LYS A 1 190 ? -14.030 9.974 -2.229 1.00 98.69 190 LYS A CA 1
ATOM 1450 C C . LYS A 1 190 ? -14.612 8.804 -1.436 1.00 98.69 190 LYS A C 1
ATOM 1452 O O . LYS A 1 190 ? -15.285 9.039 -0.431 1.00 98.69 190 LYS A O 1
ATOM 1457 N N . ARG A 1 191 ? -14.349 7.567 -1.872 1.00 98.69 191 ARG A N 1
ATOM 1458 C CA . ARG A 1 191 ? -14.770 6.343 -1.174 1.00 98.69 191 ARG A CA 1
ATOM 1459 C C . ARG A 1 191 ? -14.061 6.201 0.173 1.00 98.69 191 ARG A C 1
ATOM 1461 O O . ARG A 1 191 ? -14.743 6.064 1.182 1.00 98.69 191 ARG A O 1
ATOM 1468 N N . ALA A 1 192 ? -12.737 6.335 0.206 1.00 98.69 192 ALA A N 1
ATOM 1469 C CA . ALA A 1 192 ? -11.938 6.247 1.426 1.00 98.69 192 ALA A CA 1
ATOM 1470 C C . ALA A 1 192 ? -12.379 7.282 2.472 1.00 98.69 192 ALA A C 1
ATOM 1472 O O . ALA A 1 192 ? -12.647 6.942 3.620 1.00 98.69 192 ALA A O 1
ATOM 1473 N N . GLN A 1 193 ? -12.558 8.542 2.069 1.00 98.62 193 GLN A N 1
ATOM 1474 C CA . GLN A 1 193 ? -13.031 9.598 2.966 1.00 98.62 193 GLN A CA 1
ATOM 1475 C C . GLN A 1 193 ? -14.480 9.389 3.419 1.00 98.62 193 GLN A C 1
ATOM 1477 O O . GLN A 1 193 ? -14.847 9.829 4.505 1.00 98.62 193 GLN A O 1
ATOM 1482 N N . HIS A 1 194 ? -15.327 8.751 2.606 1.00 98.62 194 HIS A N 1
ATOM 1483 C CA . HIS A 1 194 ? -16.669 8.375 3.048 1.00 98.62 194 HIS A CA 1
ATOM 1484 C C . HIS A 1 194 ? -16.621 7.289 4.124 1.00 98.62 194 HIS A C 1
ATOM 1486 O O . HIS A 1 194 ? -17.280 7.451 5.146 1.00 98.62 194 HIS A O 1
ATOM 1492 N N . LEU A 1 195 ? -15.800 6.252 3.934 1.00 98.06 195 LEU A N 1
ATOM 1493 C CA . LEU A 1 195 ? -15.575 5.216 4.944 1.00 98.06 195 LEU A CA 1
ATOM 1494 C C . LEU A 1 195 ? -15.051 5.832 6.246 1.00 98.06 195 LEU A C 1
ATOM 1496 O O . LEU A 1 195 ? -15.638 5.614 7.300 1.00 98.06 195 LEU A O 1
ATOM 1500 N N . TRP A 1 196 ? -14.038 6.699 6.169 1.00 98.25 196 TRP A N 1
ATOM 1501 C CA . TRP A 1 196 ? -13.501 7.375 7.351 1.00 98.25 196 TRP A CA 1
ATOM 1502 C C . TRP A 1 196 ? -14.501 8.293 8.046 1.00 98.25 196 TRP A C 1
ATOM 1504 O O . TRP A 1 196 ? -14.533 8.322 9.270 1.00 98.25 196 TRP A O 1
ATOM 1514 N N . ARG A 1 197 ? -15.352 9.017 7.308 1.00 97.81 197 ARG A N 1
ATOM 1515 C CA . ARG A 1 197 ? -16.431 9.797 7.936 1.00 97.81 197 ARG A CA 1
ATOM 1516 C C . ARG A 1 197 ? -17.400 8.904 8.705 1.00 97.81 197 ARG A C 1
ATOM 1518 O O . ARG A 1 197 ? -17.819 9.295 9.786 1.00 97.81 197 ARG A O 1
ATOM 1525 N N . ASN A 1 198 ? -17.735 7.732 8.168 1.00 96.94 198 ASN A N 1
ATOM 1526 C CA . ASN A 1 198 ? -18.629 6.793 8.843 1.00 96.94 198 ASN A CA 1
ATOM 1527 C C . ASN A 1 198 ? -17.976 6.215 10.109 1.00 96.94 198 ASN A C 1
ATOM 1529 O O . ASN A 1 198 ? -18.633 6.138 11.140 1.00 96.94 198 ASN A O 1
ATOM 1533 N N . GLU A 1 199 ? -16.687 5.864 10.051 1.00 96.44 199 GLU A N 1
ATOM 1534 C CA . GLU A 1 199 ? -15.929 5.388 11.216 1.00 96.44 199 GLU A CA 1
ATOM 1535 C C . GLU A 1 199 ? -15.809 6.468 12.301 1.00 96.44 199 GLU A C 1
ATOM 1537 O O . GLU A 1 199 ? -16.135 6.223 13.455 1.00 96.44 199 GLU A O 1
ATOM 1542 N N . LEU A 1 200 ? -15.398 7.688 11.940 1.00 96.62 200 LEU A N 1
ATOM 1543 C CA . LEU A 1 200 ? -15.196 8.775 12.904 1.00 96.62 200 LEU A CA 1
ATOM 1544 C C . LEU A 1 200 ? -16.511 9.308 13.491 1.00 96.62 200 LEU A C 1
ATOM 1546 O O . LEU A 1 200 ? -16.502 9.869 14.582 1.00 96.62 200 LEU A O 1
ATOM 1550 N N . ALA A 1 201 ? -17.643 9.100 12.811 1.00 95.56 201 ALA A N 1
ATOM 1551 C CA . ALA A 1 201 ? -18.966 9.443 13.330 1.00 95.56 201 ALA A CA 1
ATOM 1552 C C . ALA A 1 201 ? -19.396 8.583 14.535 1.00 95.56 201 ALA A C 1
ATOM 1554 O O . ALA A 1 201 ? -20.418 8.888 15.152 1.00 95.56 201 ALA A O 1
ATOM 1555 N N . SER A 1 202 ? -18.625 7.551 14.905 1.00 94.62 202 SER A N 1
ATOM 1556 C CA . SER A 1 202 ? -18.850 6.759 16.121 1.00 94.62 202 SER A CA 1
ATOM 1557 C C . SER A 1 202 ? -18.655 7.559 17.417 1.00 94.62 202 SER A C 1
ATOM 1559 O O . SER A 1 202 ? -19.005 7.078 18.491 1.00 94.62 202 SER A O 1
ATOM 1561 N N . MET A 1 203 ? -18.073 8.759 17.336 1.00 94.06 203 MET A N 1
ATOM 1562 C CA . MET A 1 203 ? -17.885 9.682 18.451 1.00 94.06 203 MET A CA 1
ATOM 1563 C C . MET A 1 203 ? -18.340 11.081 18.031 1.00 94.06 203 MET A C 1
ATOM 1565 O O . MET A 1 203 ? -17.965 11.562 16.965 1.00 94.06 203 MET A O 1
ATOM 1569 N N . GLN A 1 204 ? -19.115 11.755 18.881 1.00 93.81 204 GLN A N 1
ATOM 1570 C CA . GLN A 1 204 ? -19.501 13.154 18.690 1.00 93.81 204 GLN A CA 1
ATOM 1571 C C . GLN A 1 204 ? -19.046 13.978 19.889 1.00 93.81 204 GLN A C 1
ATOM 1573 O O . GLN A 1 204 ? -19.215 13.573 21.035 1.00 93.81 204 GLN A O 1
ATOM 1578 N N . LEU A 1 205 ? -18.448 15.135 19.610 1.00 94.88 205 LEU A N 1
ATOM 1579 C CA . LEU A 1 205 ? -17.952 16.058 20.627 1.00 94.88 205 LEU A CA 1
ATOM 1580 C C . LEU A 1 205 ? -18.790 17.335 20.589 1.00 94.88 205 LEU A C 1
ATOM 1582 O O . LEU A 1 205 ? -18.813 18.031 19.568 1.00 94.88 205 LEU A O 1
ATOM 1586 N N . GLU A 1 206 ? -19.442 17.665 21.696 1.00 95.69 206 GLU A N 1
ATOM 1587 C CA . GLU A 1 206 ? -20.168 18.923 21.892 1.00 95.69 206 GLU A CA 1
ATOM 1588 C C . GLU A 1 206 ? -19.322 19.886 22.732 1.00 95.69 206 GLU A C 1
ATOM 1590 O O . GLU A 1 206 ? -18.556 19.459 23.590 1.00 95.69 206 GLU A O 1
ATOM 1595 N N . GLY A 1 207 ? -19.387 21.189 22.445 1.00 95.81 207 GLY A N 1
ATOM 1596 C CA . GLY A 1 207 ? -18.643 22.217 23.194 1.00 95.81 207 GLY A CA 1
ATOM 1597 C C . GLY A 1 207 ? -17.109 22.207 23.052 1.00 95.81 207 GLY A C 1
ATOM 1598 O O . GLY A 1 207 ? -16.466 23.147 23.503 1.00 95.81 207 GLY A O 1
ATOM 1599 N N . ALA A 1 208 ? -16.516 21.197 22.406 1.00 95.88 208 ALA A N 1
ATOM 1600 C CA . ALA A 1 208 ? -15.067 21.091 22.213 1.00 95.88 208 ALA A CA 1
ATOM 1601 C C . ALA A 1 208 ? -14.509 22.131 21.223 1.00 95.88 208 ALA A C 1
ATOM 1603 O O . ALA A 1 208 ? -15.127 22.397 20.179 1.00 95.88 208 ALA A O 1
ATOM 1604 N N . SER A 1 209 ? -13.310 22.644 21.523 1.00 97.81 209 SER A N 1
ATOM 1605 C CA . SER A 1 209 ? -12.540 23.532 20.644 1.00 97.81 209 SER A CA 1
ATOM 1606 C C . SER A 1 209 ? -12.071 22.813 19.366 1.00 97.81 209 SER A C 1
ATOM 1608 O O . SER A 1 209 ? -12.133 21.586 19.261 1.00 97.81 209 SER A O 1
ATOM 1610 N N . ASN A 1 210 ? -11.592 23.563 18.368 1.00 97.56 210 ASN A N 1
ATOM 1611 C CA . ASN A 1 210 ? -11.037 22.960 17.148 1.00 97.56 210 ASN A CA 1
ATOM 1612 C C . ASN A 1 210 ? -9.762 22.147 17.426 1.00 97.56 210 ASN A C 1
ATOM 1614 O O . ASN A 1 210 ? -9.549 21.115 16.784 1.00 97.56 210 ASN A O 1
ATOM 1618 N N . ASP A 1 211 ? -8.956 22.574 18.398 1.00 97.94 211 ASP A N 1
ATOM 1619 C CA . ASP A 1 211 ? -7.730 21.877 18.787 1.00 97.94 211 ASP A CA 1
ATOM 1620 C C . ASP A 1 211 ? -8.072 20.547 19.468 1.00 97.94 211 ASP A C 1
ATOM 1622 O O . ASP A 1 211 ? -7.580 19.497 19.051 1.00 97.94 211 ASP A O 1
ATOM 1626 N N . ASP A 1 212 ? -9.021 20.553 20.411 1.00 97.88 212 ASP A N 1
ATOM 1627 C CA . ASP A 1 212 ? -9.482 19.330 21.084 1.00 97.88 212 ASP A CA 1
ATOM 1628 C C . ASP A 1 212 ? -10.106 18.338 20.097 1.00 97.88 212 ASP A C 1
ATOM 1630 O O . ASP A 1 212 ? -9.844 17.135 20.159 1.00 97.88 212 ASP A O 1
ATOM 1634 N N . ARG A 1 213 ? -10.900 18.832 19.135 1.00 97.62 213 ARG A N 1
ATOM 1635 C CA . ARG A 1 213 ? -11.458 17.997 18.058 1.00 97.62 213 ARG A CA 1
ATOM 1636 C C . ARG A 1 213 ? -10.357 17.367 17.217 1.00 97.62 213 ARG A C 1
ATOM 1638 O O . ARG A 1 213 ? -10.465 16.191 16.873 1.00 97.62 213 ARG A O 1
ATOM 1645 N N . SER A 1 214 ? -9.315 18.128 16.894 1.00 97.19 214 SER A N 1
ATOM 1646 C CA . SER A 1 214 ? -8.188 17.636 16.101 1.00 97.19 214 SER A CA 1
ATOM 1647 C C . SER A 1 214 ? -7.443 16.526 16.837 1.00 97.19 214 SER A C 1
ATOM 1649 O O . SER A 1 214 ? -7.231 15.461 16.258 1.00 97.19 214 SER A O 1
ATOM 1651 N N . VAL A 1 215 ? -7.126 16.718 18.122 1.00 98.06 215 VAL A N 1
ATOM 1652 C CA . VAL A 1 215 ? -6.491 15.686 18.961 1.00 98.06 215 VAL A CA 1
ATOM 1653 C C . VAL A 1 215 ? -7.386 14.447 19.048 1.00 98.06 215 VAL A C 1
ATOM 1655 O O . VAL A 1 215 ? -6.937 13.341 18.742 1.00 98.06 215 VAL A O 1
ATOM 1658 N N . ALA A 1 216 ? -8.659 14.618 19.405 1.00 97.50 216 ALA A N 1
ATOM 1659 C CA . ALA A 1 216 ? -9.568 13.505 19.654 1.00 97.50 216 ALA A CA 1
ATOM 1660 C C . ALA A 1 216 ? -9.863 12.673 18.394 1.00 97.50 216 ALA A C 1
ATOM 1662 O O . ALA A 1 216 ? -9.771 11.445 18.438 1.00 97.50 216 ALA A O 1
ATOM 1663 N N . TYR A 1 217 ? -10.171 13.302 17.254 1.00 97.94 217 TYR A N 1
ATOM 1664 C CA . TYR A 1 217 ? -10.430 12.559 16.014 1.00 97.94 217 TYR A CA 1
ATOM 1665 C C . TYR A 1 217 ? -9.162 11.964 15.402 1.00 97.94 217 TYR A C 1
ATOM 1667 O O . TYR A 1 217 ? -9.243 10.907 14.781 1.00 97.94 217 TYR A O 1
ATOM 1675 N N . THR A 1 218 ? -7.993 12.578 15.610 1.00 98.12 218 THR A N 1
ATOM 1676 C CA . THR A 1 218 ? -6.713 11.971 15.209 1.00 98.12 218 THR A CA 1
ATOM 1677 C C . THR A 1 218 ? -6.405 10.738 16.060 1.00 98.12 218 THR A C 1
ATOM 1679 O O . THR A 1 218 ? -6.005 9.706 15.524 1.00 98.12 218 THR A O 1
ATOM 1682 N N . ALA A 1 219 ? -6.649 10.796 17.373 1.00 97.62 219 ALA A N 1
ATOM 1683 C CA . ALA A 1 219 ? -6.500 9.642 18.258 1.00 97.62 219 ALA A CA 1
ATOM 1684 C C . ALA A 1 219 ? -7.477 8.510 17.896 1.00 97.62 219 ALA A C 1
ATOM 1686 O O . ALA A 1 219 ? -7.066 7.352 17.820 1.00 97.62 219 ALA A O 1
ATOM 1687 N N . LEU A 1 220 ? -8.743 8.838 17.603 1.00 97.44 220 LEU A N 1
ATOM 1688 C CA . LEU A 1 220 ? -9.725 7.858 17.135 1.00 97.44 220 LEU A CA 1
ATOM 1689 C C . LEU A 1 220 ? -9.308 7.248 15.791 1.00 97.44 220 LEU A C 1
ATOM 1691 O O . LEU A 1 220 ? -9.339 6.031 15.648 1.00 97.44 220 LEU A O 1
ATOM 1695 N N . TYR A 1 221 ? -8.858 8.066 14.835 1.00 98.00 221 TYR A N 1
ATOM 1696 C CA . TYR A 1 221 ? -8.303 7.584 13.569 1.00 98.00 221 TYR A CA 1
ATOM 1697 C C . TYR A 1 221 ? -7.185 6.560 13.811 1.00 98.00 221 TYR A C 1
ATOM 1699 O O . TYR A 1 221 ? -7.268 5.451 13.289 1.00 98.00 221 TYR A O 1
ATOM 1707 N N . HIS A 1 222 ? -6.201 6.875 14.664 1.00 97.69 222 HIS A N 1
ATOM 1708 C CA . HIS A 1 222 ? -5.111 5.951 14.992 1.00 97.69 222 HIS A CA 1
ATOM 1709 C C . HIS A 1 222 ? -5.597 4.653 15.654 1.00 97.69 222 HIS A C 1
ATOM 1711 O O . HIS A 1 222 ? -5.131 3.576 15.285 1.00 97.69 222 HIS A O 1
ATOM 1717 N N . ALA A 1 223 ? -6.560 4.728 16.576 1.00 96.44 223 ALA A N 1
ATOM 1718 C CA . ALA A 1 223 ? -7.123 3.551 17.245 1.00 96.44 223 ALA A CA 1
ATOM 1719 C C . ALA A 1 223 ? -7.894 2.613 16.293 1.00 96.44 223 ALA A C 1
ATOM 1721 O O . ALA A 1 223 ? -8.053 1.428 16.593 1.00 96.44 223 ALA A O 1
ATOM 1722 N N . LEU A 1 224 ? -8.366 3.130 15.154 1.00 96.12 224 LEU A N 1
ATOM 1723 C CA . LEU A 1 224 ? -9.130 2.384 14.151 1.00 96.12 224 LEU A CA 1
ATOM 1724 C C . LEU A 1 224 ? -8.275 1.850 12.988 1.00 96.12 224 LEU A C 1
ATOM 1726 O O . LEU A 1 224 ? -8.808 1.137 12.139 1.00 96.12 224 LEU A O 1
ATOM 1730 N N . LEU A 1 225 ? -6.971 2.154 12.937 1.00 95.69 225 LEU A N 1
ATOM 1731 C CA . LEU A 1 225 ? -6.080 1.665 11.873 1.00 95.69 225 LEU A CA 1
ATOM 1732 C C . LEU A 1 225 ? -5.782 0.165 11.965 1.00 95.69 225 LEU A C 1
ATOM 1734 O O . LEU A 1 225 ? -5.481 -0.448 10.946 1.00 95.69 225 LEU A O 1
ATOM 1738 N N . GLN A 1 226 ? -5.822 -0.419 13.164 1.00 94.75 226 GLN A N 1
ATOM 1739 C CA . GLN A 1 226 ? -5.470 -1.819 13.410 1.00 94.75 226 GLN A CA 1
ATOM 1740 C C . GLN A 1 226 ? -6.460 -2.483 14.382 1.00 94.75 226 GLN A C 1
ATOM 1742 O O . GLN A 1 226 ? -7.084 -1.772 15.175 1.00 94.75 226 GLN A O 1
ATOM 1747 N N . PRO A 1 227 ? -6.600 -3.826 14.375 1.00 96.56 227 PRO A N 1
ATOM 1748 C CA . PRO A 1 227 ? -5.951 -4.812 13.491 1.00 96.56 227 PRO A CA 1
ATOM 1749 C C . PRO A 1 227 ? -6.330 -4.675 12.007 1.00 96.56 227 PRO A C 1
ATOM 1751 O O . PRO A 1 227 ? -7.380 -4.124 11.675 1.00 96.56 227 PRO A O 1
ATOM 1754 N N . LEU A 1 228 ? -5.484 -5.182 11.107 1.00 96.56 228 LEU A N 1
ATOM 1755 C CA . LEU A 1 228 ? -5.691 -5.074 9.658 1.00 96.56 228 LEU A CA 1
ATOM 1756 C C . LEU A 1 228 ? -6.498 -6.255 9.122 1.00 96.56 228 LEU A C 1
ATOM 1758 O O . LEU A 1 228 ? -6.424 -7.363 9.645 1.00 96.56 228 LEU A O 1
ATOM 1762 N N . THR A 1 229 ? -7.243 -6.034 8.040 1.00 97.88 229 THR A N 1
ATOM 1763 C CA . THR A 1 229 ? -7.869 -7.136 7.297 1.00 97.88 229 THR A CA 1
ATOM 1764 C C . THR A 1 229 ? -6.780 -8.039 6.714 1.00 97.88 229 THR A C 1
ATOM 1766 O O . THR A 1 229 ? -5.953 -7.572 5.938 1.00 97.88 229 THR A O 1
ATOM 1769 N N . GLY A 1 230 ? -6.774 -9.319 7.094 1.00 97.12 230 GLY A N 1
ATOM 1770 C CA . GLY A 1 230 ? -5.774 -10.308 6.668 1.00 97.12 230 GLY A CA 1
ATOM 1771 C C . GLY A 1 230 ? -6.268 -11.304 5.613 1.00 97.12 230 GLY A C 1
ATOM 1772 O O . GLY A 1 230 ? -5.477 -12.084 5.093 1.00 97.12 230 GLY A O 1
ATOM 1773 N N . SER A 1 231 ? -7.568 -11.301 5.309 1.00 98.44 231 SER A N 1
ATOM 1774 C CA . SER A 1 231 ? -8.164 -12.122 4.245 1.00 98.44 231 SER A CA 1
ATOM 1775 C C . SER A 1 231 ? -8.246 -11.362 2.930 1.00 98.44 231 SER A C 1
ATOM 1777 O O . SER A 1 231 ? -8.532 -10.166 2.933 1.00 98.44 231 SER A O 1
ATOM 1779 N N . ASP A 1 232 ? -8.077 -12.058 1.810 1.00 98.69 232 ASP A N 1
ATOM 1780 C CA . ASP A 1 232 ? -8.371 -11.565 0.464 1.00 98.69 232 ASP A CA 1
ATOM 1781 C C . ASP A 1 232 ? -9.876 -11.313 0.271 1.00 98.69 232 ASP A C 1
ATOM 1783 O O . ASP A 1 232 ? -10.710 -11.701 1.091 1.00 98.69 232 ASP A O 1
ATOM 1787 N N . ALA A 1 233 ? -10.241 -10.636 -0.819 1.00 97.94 233 ALA A N 1
ATOM 1788 C CA . ALA A 1 233 ? -11.626 -10.297 -1.148 1.00 97.94 233 ALA A CA 1
ATOM 1789 C C . ALA A 1 233 ? -12.525 -11.533 -1.322 1.00 97.94 233 ALA A C 1
ATOM 1791 O O . ALA A 1 233 ? -13.735 -11.454 -1.123 1.00 97.94 233 ALA A O 1
ATOM 1792 N N . ASP A 1 234 ? -11.935 -12.678 -1.670 1.00 97.62 234 ASP A N 1
ATOM 1793 C CA . ASP A 1 234 ? -12.637 -13.955 -1.770 1.00 97.62 234 ASP A CA 1
ATOM 1794 C C . ASP A 1 234 ? -12.753 -14.694 -0.424 1.00 97.62 234 ASP A C 1
ATOM 1796 O O . ASP A 1 234 ? -13.342 -15.774 -0.391 1.00 97.62 234 ASP A O 1
ATOM 1800 N N . GLY A 1 235 ? -12.216 -14.134 0.664 1.00 98.31 235 GLY A N 1
ATOM 1801 C CA . GLY A 1 235 ? -12.218 -14.701 2.011 1.00 98.31 235 GLY A CA 1
ATOM 1802 C C . GLY A 1 235 ? -11.027 -15.608 2.330 1.00 98.31 235 GLY A C 1
ATOM 1803 O O . GLY A 1 235 ? -10.913 -16.044 3.476 1.00 98.31 235 GLY A O 1
ATOM 1804 N N . ARG A 1 236 ? -10.134 -15.912 1.376 1.00 98.69 236 ARG A N 1
ATOM 1805 C CA . ARG A 1 236 ? -8.946 -16.737 1.651 1.00 98.69 236 ARG A CA 1
ATOM 1806 C C . ARG A 1 236 ? -7.930 -15.985 2.508 1.00 98.69 236 ARG A C 1
ATOM 1808 O O . ARG A 1 236 ? -7.772 -14.776 2.367 1.00 98.69 236 ARG A O 1
ATOM 1815 N N . TYR A 1 237 ? -7.212 -16.693 3.371 1.00 98.44 237 TYR A N 1
ATOM 1816 C CA . TYR A 1 237 ? -6.097 -16.146 4.148 1.00 98.44 237 TYR A CA 1
ATOM 1817 C C . TYR A 1 237 ? -5.035 -17.220 4.413 1.00 98.44 237 TYR A C 1
ATOM 1819 O O . TYR A 1 237 ? -5.326 -18.416 4.369 1.00 98.44 237 TYR A O 1
ATOM 1827 N N . ARG A 1 238 ? -3.795 -16.793 4.673 1.00 97.25 238 ARG A N 1
ATOM 1828 C CA . ARG A 1 238 ? -2.706 -17.672 5.123 1.00 97.25 238 ARG A CA 1
ATOM 1829 C C . ARG A 1 238 ? -2.804 -17.848 6.640 1.00 97.25 238 ARG A C 1
ATOM 1831 O O . ARG A 1 238 ? -2.744 -16.854 7.363 1.00 97.25 238 ARG A O 1
ATOM 1838 N N . GLY A 1 239 ? -2.993 -19.082 7.098 1.00 96.12 239 GLY A N 1
ATOM 1839 C CA . GLY A 1 239 ? -3.074 -19.427 8.518 1.00 96.12 239 GLY A CA 1
ATOM 1840 C C . GLY A 1 239 ? -1.709 -19.558 9.188 1.00 96.12 239 GLY A C 1
ATOM 1841 O O . GLY A 1 239 ? -0.670 -19.522 8.526 1.00 96.12 239 GLY A O 1
ATOM 1842 N N . TYR A 1 240 ? -1.729 -19.732 10.511 1.00 95.12 240 TYR A N 1
ATOM 1843 C CA . TYR A 1 240 ? -0.516 -19.907 11.333 1.00 95.12 240 TYR A CA 1
ATOM 1844 C C . TYR A 1 240 ? 0.133 -21.292 11.189 1.00 95.12 240 TYR A C 1
ATOM 1846 O O . TYR A 1 240 ? 1.238 -21.517 11.668 1.00 95.12 240 TYR A O 1
ATOM 1854 N N . ASP A 1 241 ? -0.544 -22.205 10.500 1.00 94.94 241 ASP A N 1
ATOM 1855 C CA . ASP A 1 241 ? -0.061 -23.517 10.067 1.00 94.94 241 ASP A CA 1
ATOM 1856 C C . ASP A 1 241 ? 0.529 -23.486 8.641 1.00 94.94 241 ASP A C 1
ATOM 1858 O O . ASP A 1 241 ? 0.715 -24.530 8.019 1.00 94.94 241 ASP A O 1
ATOM 1862 N N . ASP A 1 242 ? 0.742 -22.286 8.089 1.00 93.12 242 ASP A N 1
ATOM 1863 C CA . ASP A 1 242 ? 1.128 -22.024 6.701 1.00 93.12 242 ASP A CA 1
ATOM 1864 C C . ASP A 1 242 ? 0.157 -22.568 5.641 1.00 93.12 242 ASP A C 1
ATOM 1866 O O . ASP A 1 242 ? 0.451 -22.510 4.441 1.00 93.12 242 ASP A O 1
ATOM 1870 N N . THR A 1 243 ? -1.041 -23.025 6.015 1.00 96.44 243 THR A N 1
ATOM 1871 C CA . THR A 1 243 ? -2.046 -23.485 5.049 1.00 96.44 243 THR A CA 1
ATOM 1872 C C . THR A 1 243 ? -2.997 -22.356 4.641 1.00 96.44 243 THR A C 1
ATOM 1874 O O . THR A 1 243 ? -3.045 -21.282 5.249 1.00 96.44 243 THR A O 1
ATOM 1877 N N . ILE A 1 244 ? -3.698 -22.542 3.518 1.00 98.06 244 ILE A N 1
ATOM 1878 C CA . ILE A 1 244 ? -4.695 -21.574 3.048 1.00 98.06 244 ILE A CA 1
ATOM 1879 C C . ILE A 1 244 ? -6.036 -21.942 3.669 1.00 98.06 244 ILE A C 1
ATOM 1881 O O . ILE A 1 244 ? -6.591 -23.000 3.375 1.00 98.06 244 ILE A O 1
ATOM 1885 N N . HIS A 1 245 ? -6.580 -21.022 4.454 1.00 98.38 245 HIS A N 1
ATOM 1886 C CA . HIS A 1 245 ? -7.903 -21.122 5.059 1.00 98.38 245 HIS A CA 1
ATOM 1887 C C . HIS A 1 245 ? -8.868 -20.142 4.400 1.00 98.38 245 HIS A C 1
ATOM 1889 O O . HIS A 1 245 ? -8.483 -19.325 3.559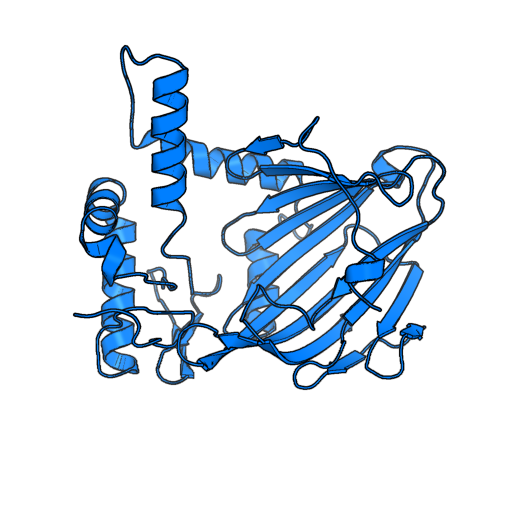 1.00 98.38 245 HIS A O 1
ATOM 1895 N N . ARG A 1 246 ? -10.141 -20.212 4.791 1.00 98.31 246 ARG A N 1
ATOM 1896 C CA . ARG A 1 246 ? -11.206 -19.356 4.269 1.00 98.31 246 ARG A CA 1
ATOM 1897 C C . ARG A 1 246 ? -12.087 -18.833 5.402 1.00 98.31 246 ARG A C 1
ATOM 1899 O O . ARG A 1 246 ? -12.482 -19.579 6.293 1.00 98.31 246 ARG A O 1
ATOM 1906 N N . ALA A 1 247 ? -12.360 -17.533 5.381 1.00 97.69 247 ALA A N 1
ATOM 1907 C CA . ALA A 1 247 ? -13.242 -16.853 6.318 1.00 97.69 247 ALA A CA 1
ATOM 1908 C C . ALA A 1 247 ? -14.641 -16.698 5.694 1.00 97.69 247 ALA A C 1
ATOM 1910 O O . ALA A 1 247 ? -14.929 -15.727 4.997 1.00 97.69 247 ALA A O 1
ATOM 1911 N N . ASP A 1 248 ? -15.513 -17.687 5.905 1.00 94.88 248 ASP A N 1
ATOM 1912 C CA . ASP A 1 248 ? -16.853 -17.710 5.307 1.00 94.88 248 ASP A CA 1
ATOM 1913 C C . ASP A 1 248 ? -17.880 -16.943 6.151 1.00 94.88 248 ASP A C 1
ATOM 1915 O O . ASP A 1 248 ? -18.280 -17.370 7.235 1.00 94.88 248 ASP A O 1
ATOM 1919 N N . GLY A 1 249 ? -18.324 -15.789 5.648 1.00 95.50 249 GLY A N 1
ATOM 1920 C CA . GLY A 1 249 ? -19.303 -14.937 6.336 1.00 95.50 249 GLY A CA 1
ATOM 1921 C C . GLY A 1 249 ? -18.728 -14.135 7.513 1.00 95.50 249 GLY A C 1
ATOM 1922 O O . GLY A 1 249 ? -19.486 -13.653 8.357 1.00 95.50 249 GLY A O 1
ATOM 1923 N N . TRP A 1 250 ? -17.403 -14.000 7.588 1.00 98.00 250 TRP A N 1
ATOM 1924 C CA . TRP A 1 250 ? -16.686 -13.144 8.537 1.00 98.00 250 TRP A CA 1
ATOM 1925 C C . TRP A 1 250 ? -15.367 -12.665 7.923 1.00 98.00 250 TRP A C 1
ATOM 1927 O O . TRP A 1 250 ? -14.936 -13.178 6.893 1.00 98.00 250 TRP A O 1
ATOM 1937 N N . THR A 1 251 ? -14.731 -11.670 8.537 1.00 98.50 251 THR A N 1
ATOM 1938 C CA . THR A 1 251 ? -13.432 -11.151 8.078 1.00 98.50 251 THR A CA 1
ATOM 1939 C C . THR A 1 251 ? -12.304 -11.654 8.969 1.00 98.50 251 THR A C 1
ATOM 1941 O O . THR A 1 251 ? -12.322 -11.419 10.174 1.00 98.50 251 THR A O 1
ATOM 1944 N N . TYR A 1 252 ? -11.294 -12.300 8.385 1.00 98.56 252 TYR A N 1
ATOM 1945 C CA . TYR A 1 252 ? -10.057 -12.598 9.110 1.00 98.56 252 TYR A CA 1
ATOM 1946 C C . TYR A 1 252 ? -9.215 -11.329 9.275 1.00 98.56 252 TYR A C 1
ATOM 1948 O O . TYR A 1 252 ? -8.973 -10.616 8.293 1.00 98.56 252 TYR A O 1
ATOM 1956 N N . TYR A 1 253 ? -8.761 -11.075 10.501 1.00 98.31 253 TYR A N 1
ATOM 1957 C CA . TYR A 1 253 ? -7.876 -9.975 10.873 1.00 98.31 253 TYR A CA 1
ATOM 1958 C C . TYR A 1 253 ? -6.483 -10.495 11.247 1.00 98.31 253 TYR A C 1
ATOM 1960 O O . TYR A 1 253 ? -6.341 -11.595 11.775 1.00 98.31 253 TYR A O 1
ATOM 1968 N N . ALA A 1 254 ? -5.463 -9.681 10.987 1.00 95.62 254 ALA A N 1
ATOM 1969 C CA . ALA A 1 254 ? -4.060 -9.944 11.295 1.00 95.62 254 ALA A CA 1
ATOM 1970 C C . ALA A 1 254 ? -3.401 -8.701 11.925 1.00 95.62 254 ALA A C 1
ATOM 1972 O O . ALA A 1 254 ? -4.012 -7.630 11.983 1.00 95.62 254 ALA A O 1
ATOM 1973 N N . TYR A 1 255 ? -2.135 -8.833 12.338 1.00 93.81 255 TYR A N 1
ATOM 1974 C CA . TYR A 1 255 ? -1.337 -7.782 12.991 1.00 93.81 255 TYR A CA 1
ATOM 1975 C C . TYR A 1 255 ? -1.890 -7.380 14.367 1.00 93.81 255 TYR A C 1
ATOM 1977 O O . TYR A 1 255 ? -2.532 -6.344 14.536 1.00 93.81 255 TYR A O 1
ATOM 1985 N N . PHE A 1 256 ? -1.636 -8.230 15.360 1.00 95.44 256 PHE A N 1
ATOM 1986 C CA . PHE A 1 256 ? -2.142 -8.107 16.722 1.00 95.44 256 PHE A CA 1
ATOM 1987 C C . PHE A 1 256 ? -1.023 -7.738 17.703 1.00 95.44 256 PHE A C 1
ATOM 1989 O O . PHE A 1 256 ? -0.279 -8.613 18.135 1.00 95.44 256 PHE A O 1
ATOM 1996 N N . SER A 1 257 ? -0.947 -6.472 18.127 1.00 95.06 257 SER A N 1
ATOM 1997 C CA . SER A 1 257 ? -0.049 -6.030 19.213 1.00 95.06 257 SER A CA 1
ATOM 1998 C C . SER A 1 257 ? -0.705 -6.242 20.584 1.00 95.06 257 SER A C 1
ATOM 2000 O O . SER A 1 257 ? -0.952 -5.285 21.321 1.00 95.06 257 SER A O 1
ATOM 2002 N N . LEU A 1 258 ? -1.086 -7.487 20.911 1.00 95.19 258 LEU A N 1
ATOM 2003 C CA . LEU A 1 258 ? -2.028 -7.732 22.011 1.00 95.19 258 LEU A CA 1
ATOM 2004 C C . LEU A 1 258 ? -1.499 -7.281 23.358 1.00 95.19 258 LEU A C 1
ATOM 2006 O O . LEU A 1 258 ? -2.319 -6.840 24.156 1.00 95.19 258 LEU A O 1
ATOM 2010 N N . TRP A 1 259 ? -0.180 -7.327 23.595 1.00 94.69 259 TRP A N 1
ATOM 2011 C CA . TRP A 1 259 ? 0.395 -6.800 24.832 1.00 94.69 259 TRP A CA 1
ATOM 2012 C C . TRP A 1 259 ? 0.013 -5.344 25.057 1.00 94.69 259 TRP A C 1
ATOM 2014 O O . TRP A 1 259 ? -0.211 -5.006 26.205 1.00 94.69 259 TRP A O 1
ATOM 2024 N N . ASP A 1 260 ? -0.100 -4.500 24.028 1.00 95.88 260 ASP A N 1
ATOM 2025 C CA . ASP A 1 260 ? -0.533 -3.100 24.140 1.00 95.88 260 ASP A CA 1
ATOM 2026 C C . ASP A 1 260 ? -2.057 -2.977 24.152 1.00 95.88 260 ASP A C 1
ATOM 2028 O O . ASP A 1 260 ? -2.646 -2.375 25.058 1.00 95.88 260 ASP A O 1
ATOM 2032 N N . THR A 1 261 ? -2.697 -3.558 23.136 1.00 96.56 261 THR A N 1
ATOM 2033 C CA . THR A 1 261 ? -4.080 -3.229 22.780 1.00 96.56 261 THR A CA 1
ATOM 2034 C C . THR A 1 261 ? -5.108 -3.805 23.746 1.00 96.56 261 THR A C 1
ATOM 2036 O O . THR A 1 261 ? -6.216 -3.268 23.828 1.00 96.56 261 THR A O 1
ATOM 2039 N N . TYR A 1 262 ? -4.753 -4.832 24.535 1.00 95.50 262 TYR A N 1
ATOM 2040 C CA . TYR A 1 262 ? -5.656 -5.389 25.549 1.00 95.50 262 TYR A CA 1
ATOM 2041 C C . TYR A 1 262 ? -6.021 -4.389 26.648 1.00 95.50 262 TYR A C 1
ATOM 2043 O O . TYR A 1 262 ? -7.014 -4.609 27.335 1.00 95.50 262 TYR A O 1
ATOM 2051 N N . ARG A 1 263 ? -5.228 -3.329 26.861 1.00 96.31 263 ARG A N 1
ATOM 2052 C CA . ARG A 1 263 ? -5.456 -2.384 27.965 1.00 96.31 263 ARG A CA 1
ATOM 2053 C C . ARG A 1 263 ? -6.608 -1.423 27.694 1.00 96.31 263 ARG A C 1
ATOM 2055 O O . ARG A 1 263 ? -7.302 -1.045 28.633 1.00 96.31 263 ARG A O 1
ATOM 2062 N N . THR A 1 264 ? -6.767 -0.989 26.442 1.00 96.19 264 THR A N 1
ATOM 2063 C CA . THR A 1 264 ? -7.715 0.078 26.078 1.00 96.19 264 THR A CA 1
ATOM 2064 C C . THR A 1 264 ? -8.332 -0.101 24.690 1.00 96.19 264 THR A C 1
ATOM 2066 O O . THR A 1 264 ? -9.553 -0.047 24.548 1.00 96.19 264 THR A O 1
ATOM 2069 N N . GLN A 1 265 ? -7.515 -0.300 23.651 1.00 97.12 265 GLN A N 1
ATOM 2070 C CA . GLN A 1 265 ? -7.980 -0.290 22.259 1.00 97.12 265 GLN A CA 1
ATOM 2071 C C . GLN A 1 265 ? -8.969 -1.420 21.961 1.00 97.12 265 GLN A C 1
ATOM 2073 O O . GLN A 1 265 ? -9.969 -1.182 21.288 1.00 97.12 265 GLN A O 1
ATOM 2078 N N . ASN A 1 266 ? -8.740 -2.631 22.474 1.00 96.56 266 ASN A N 1
ATOM 2079 C CA . ASN A 1 266 ? -9.635 -3.763 22.224 1.00 96.56 266 ASN A CA 1
ATOM 2080 C C . ASN A 1 266 ? -11.035 -3.511 22.813 1.00 96.56 266 ASN A C 1
ATOM 2082 O O . ASN A 1 266 ? -12.038 -3.807 22.164 1.00 96.56 266 ASN A O 1
ATOM 2086 N N . GLN A 1 267 ? -11.111 -2.921 24.010 1.00 96.94 267 GLN A N 1
ATOM 2087 C CA . GLN A 1 267 ? -12.371 -2.535 24.650 1.00 96.94 267 GLN A CA 1
ATOM 2088 C C . GLN A 1 267 ? -13.056 -1.414 23.871 1.00 96.94 267 GLN A C 1
ATOM 2090 O O . GLN A 1 267 ? -14.255 -1.498 23.613 1.00 96.94 267 GLN A O 1
ATOM 2095 N N . LEU A 1 268 ? -12.300 -0.396 23.447 1.00 96.81 268 LEU A N 1
ATOM 2096 C CA . LEU A 1 268 ? -12.828 0.691 22.626 1.00 96.81 268 LEU A CA 1
ATOM 2097 C C . LEU A 1 268 ? -13.416 0.157 21.312 1.00 96.81 268 LEU A C 1
ATOM 2099 O O . LEU A 1 268 ? -14.553 0.476 20.974 1.00 96.81 268 LEU A O 1
ATOM 2103 N N . LEU A 1 269 ? -12.688 -0.706 20.600 1.00 96.06 269 LEU A N 1
ATOM 2104 C CA . LEU A 1 269 ? -13.170 -1.344 19.373 1.00 96.06 269 LEU A CA 1
ATOM 2105 C C . LEU A 1 269 ? -14.422 -2.191 19.618 1.00 96.06 269 LEU A C 1
ATOM 2107 O O . LEU A 1 269 ? -15.336 -2.161 18.799 1.00 96.06 269 LEU A O 1
ATOM 2111 N N . ALA A 1 270 ? -14.496 -2.917 20.736 1.00 96.38 270 ALA A N 1
ATOM 2112 C CA . ALA A 1 270 ? -15.679 -3.699 21.089 1.00 96.38 270 ALA A CA 1
ATOM 2113 C C . ALA A 1 270 ? -16.913 -2.829 21.368 1.00 96.38 270 ALA A C 1
ATOM 2115 O O . ALA A 1 270 ? -18.022 -3.239 21.030 1.00 96.38 270 ALA A O 1
ATOM 2116 N N . LEU A 1 271 ? -16.727 -1.634 21.935 1.00 96.62 271 LEU A N 1
ATOM 2117 C CA . LEU A 1 271 ? -17.805 -0.669 22.163 1.00 96.62 271 LEU A CA 1
ATOM 2118 C C . LEU A 1 271 ? -18.267 -0.004 20.862 1.00 96.62 271 LEU A C 1
ATOM 2120 O O . LEU A 1 271 ? -19.467 0.106 20.621 1.00 96.62 271 LEU A O 1
ATOM 2124 N N . LEU A 1 272 ? -17.324 0.434 20.025 1.00 95.56 272 LEU A N 1
ATOM 2125 C CA . LEU A 1 272 ? -17.624 1.202 18.814 1.00 95.56 272 LEU A CA 1
ATOM 2126 C C . LEU A 1 272 ? -18.045 0.320 17.633 1.00 95.56 272 LEU A C 1
ATOM 2128 O O . LEU A 1 272 ? -18.879 0.723 16.827 1.00 95.56 272 LEU A O 1
ATOM 2132 N N . GLN A 1 273 ? -17.451 -0.869 17.505 1.00 94.38 273 GLN A N 1
ATOM 2133 C CA . GLN A 1 273 ? -17.600 -1.759 16.352 1.00 94.38 273 GLN A CA 1
ATOM 2134 C C . GLN A 1 273 ? -17.788 -3.232 16.785 1.00 94.38 273 GLN A C 1
ATOM 2136 O O . GLN A 1 273 ? -16.940 -4.081 16.483 1.00 94.38 273 GLN A O 1
ATOM 2141 N N . PRO A 1 274 ? -18.909 -3.601 17.442 1.00 96.31 274 PRO A N 1
ATOM 2142 C CA . PRO A 1 274 ? -19.100 -4.945 18.003 1.00 96.31 274 PRO A CA 1
ATOM 2143 C C . PRO A 1 274 ? -18.977 -6.085 16.979 1.00 96.31 274 PRO A C 1
ATOM 2145 O O . PRO A 1 274 ? -18.429 -7.146 17.278 1.00 96.31 274 PRO A O 1
ATOM 2148 N N . ALA A 1 275 ? -19.446 -5.873 15.743 1.00 96.62 275 ALA A N 1
ATOM 2149 C CA . ALA A 1 275 ? -19.325 -6.864 14.671 1.00 96.62 275 ALA A CA 1
ATOM 2150 C C . ALA A 1 275 ? -17.862 -7.088 14.245 1.00 96.62 275 ALA A C 1
ATOM 2152 O O . ALA A 1 275 ? -17.455 -8.228 14.026 1.00 96.62 275 ALA A O 1
ATOM 2153 N N . ARG A 1 276 ? -17.055 -6.017 14.192 1.00 97.00 276 ARG A N 1
ATOM 2154 C CA . ARG A 1 276 ? -15.609 -6.101 13.934 1.00 97.00 276 ARG A CA 1
ATOM 2155 C C . ARG A 1 276 ? -14.899 -6.812 15.081 1.00 97.00 276 ARG A C 1
ATOM 2157 O O . ARG A 1 276 ? -14.090 -7.698 14.838 1.00 97.00 276 ARG A O 1
ATOM 2164 N N . ALA A 1 277 ? -15.242 -6.481 16.325 1.00 97.75 277 ALA A N 1
ATOM 2165 C CA . ALA A 1 277 ? -14.674 -7.131 17.503 1.00 97.75 277 ALA A CA 1
ATOM 2166 C C . ALA A 1 277 ? -14.992 -8.636 17.559 1.00 97.75 277 ALA A C 1
ATOM 2168 O O . ALA A 1 277 ? -14.118 -9.434 17.899 1.00 97.75 277 ALA A O 1
ATOM 2169 N N . ARG A 1 278 ? -16.201 -9.048 17.150 1.00 98.25 278 ARG A N 1
ATOM 2170 C CA . ARG A 1 278 ? -16.555 -10.467 16.974 1.00 98.25 278 ARG A CA 1
ATOM 2171 C C . ARG A 1 278 ? -15.622 -11.158 15.978 1.00 98.25 278 ARG A C 1
ATOM 2173 O O . ARG A 1 278 ? -15.138 -12.250 16.261 1.00 98.25 278 ARG A O 1
ATOM 2180 N N . ASP A 1 279 ? -15.382 -10.544 14.825 1.00 98.69 279 ASP A N 1
ATOM 2181 C CA . ASP A 1 279 ? -14.543 -11.121 13.769 1.00 98.69 279 ASP A CA 1
ATOM 2182 C C . ASP A 1 279 ? -13.052 -11.145 14.159 1.00 98.69 279 ASP A C 1
ATOM 2184 O O . ASP A 1 279 ? -12.352 -12.121 13.885 1.00 98.69 279 ASP A O 1
ATOM 2188 N N . ILE A 1 280 ? -12.583 -10.144 14.911 1.00 98.38 280 ILE A N 1
ATOM 2189 C CA . ILE A 1 280 ? -11.267 -10.160 15.570 1.00 98.38 280 ILE A CA 1
ATOM 2190 C C . ILE A 1 280 ? -11.171 -11.339 16.550 1.00 98.38 280 ILE A C 1
ATOM 2192 O O . ILE A 1 280 ? -10.219 -12.114 16.486 1.00 98.38 280 ILE A O 1
ATOM 2196 N N . GLY A 1 281 ? -12.177 -11.536 17.409 1.00 97.88 281 GLY A N 1
ATOM 2197 C CA . GLY A 1 281 ? -12.227 -12.676 18.327 1.00 97.88 281 GLY A CA 1
ATOM 2198 C C . GLY A 1 281 ? -12.207 -14.022 17.595 1.00 97.88 281 GLY A C 1
ATOM 2199 O O . GLY A 1 281 ? -11.458 -14.919 17.975 1.00 97.88 281 GLY A O 1
ATOM 2200 N N . ARG A 1 282 ? -12.959 -14.150 16.493 1.00 98.25 282 ARG A N 1
ATOM 2201 C CA . ARG A 1 282 ? -12.913 -15.336 15.617 1.00 98.25 282 ARG A CA 1
ATOM 2202 C C . ARG A 1 282 ? -11.530 -15.561 15.013 1.00 98.25 282 ARG A C 1
ATOM 2204 O O . ARG A 1 282 ? -11.093 -16.705 14.952 1.00 98.25 282 ARG A O 1
ATOM 2211 N N . SER A 1 283 ? -10.836 -14.493 14.620 1.00 98.50 283 SER A N 1
ATOM 2212 C CA . SER A 1 283 ? -9.468 -14.574 14.093 1.00 98.50 283 SER A CA 1
ATOM 2213 C C . SER A 1 283 ? -8.510 -15.153 15.137 1.00 98.50 283 SER A C 1
ATOM 2215 O O . SER A 1 283 ? -7.766 -16.075 14.830 1.00 98.50 283 SER A O 1
ATOM 2217 N N . LEU A 1 284 ? -8.587 -14.690 16.391 1.00 97.81 284 LEU A N 1
ATOM 2218 C CA . LEU A 1 284 ? -7.770 -15.220 17.490 1.00 97.81 284 LEU A CA 1
ATOM 2219 C C . LEU A 1 284 ? -8.057 -16.704 17.771 1.00 97.81 284 LEU A C 1
ATOM 2221 O O . LEU A 1 284 ? -7.126 -17.479 17.983 1.00 97.81 284 LEU A O 1
ATOM 2225 N N . LEU A 1 285 ? -9.326 -17.123 17.725 1.00 97.94 285 LEU A N 1
ATOM 2226 C CA . LEU A 1 285 ? -9.694 -18.537 17.876 1.00 97.94 285 LEU A CA 1
ATOM 2227 C C . LEU A 1 285 ? -9.172 -19.398 16.718 1.00 97.94 285 LEU A C 1
ATOM 2229 O O . LEU A 1 285 ? -8.678 -20.497 16.962 1.00 97.94 285 LEU A O 1
ATOM 2233 N N . ALA A 1 286 ? -9.244 -18.900 15.481 1.00 98.12 286 ALA A N 1
ATOM 2234 C CA . ALA A 1 286 ? -8.677 -19.580 14.318 1.00 98.12 286 ALA A CA 1
ATOM 2235 C C . ALA A 1 286 ? -7.154 -19.726 14.451 1.00 98.12 286 ALA A C 1
ATOM 2237 O O . ALA A 1 286 ? -6.624 -20.813 14.233 1.00 98.12 286 ALA A O 1
ATOM 2238 N N . ILE A 1 287 ? -6.464 -18.674 14.905 1.00 97.44 287 ILE A N 1
ATOM 2239 C CA . ILE A 1 287 ? -5.023 -18.724 15.182 1.00 97.44 287 ILE A CA 1
ATOM 2240 C C . ILE A 1 287 ? -4.709 -19.785 16.237 1.00 97.44 287 ILE A C 1
ATOM 2242 O O . ILE A 1 287 ? -3.808 -20.586 16.025 1.00 97.44 287 ILE A O 1
ATOM 2246 N N . HIS A 1 288 ? -5.468 -19.858 17.334 1.00 96.88 288 HIS A N 1
ATOM 2247 C CA . HIS A 1 288 ? -5.258 -20.898 18.342 1.00 96.88 288 HIS A CA 1
ATOM 2248 C C . HIS A 1 288 ? -5.443 -22.314 17.779 1.00 96.88 288 HIS A C 1
ATOM 2250 O O . HIS A 1 288 ? -4.655 -23.202 18.094 1.00 96.88 288 HIS A O 1
ATOM 2256 N N . GLN A 1 289 ? -6.445 -22.529 16.924 1.00 97.31 289 GLN A N 1
ATOM 2257 C CA . GLN A 1 289 ? -6.677 -23.829 16.285 1.00 97.31 289 GLN A CA 1
ATOM 2258 C C . GLN A 1 289 ? -5.555 -24.219 15.313 1.00 97.31 289 GLN A C 1
ATOM 2260 O O . GLN A 1 289 ? -5.220 -25.396 15.222 1.00 97.31 289 GLN A O 1
ATOM 2265 N N . GLN A 1 290 ? -4.986 -23.247 14.597 1.00 96.12 290 GLN A N 1
ATOM 2266 C CA . GLN A 1 290 ? -3.957 -23.462 13.573 1.00 96.12 290 GLN A CA 1
ATOM 2267 C C . GLN A 1 290 ? -2.545 -23.544 14.171 1.00 96.12 290 GLN A C 1
ATOM 2269 O O . GLN A 1 290 ? -1.767 -24.418 13.811 1.00 96.12 290 GLN A O 1
ATOM 2274 N N . GLY A 1 291 ? -2.218 -22.633 15.089 1.00 92.12 291 GLY A N 1
ATOM 2275 C CA . GLY A 1 291 ? -0.894 -22.485 15.696 1.00 92.12 291 GLY A CA 1
ATOM 2276 C C . GLY A 1 291 ? -0.743 -23.132 17.076 1.00 92.12 291 GLY A C 1
ATOM 2277 O O . GLY A 1 291 ? 0.362 -23.184 17.599 1.00 92.12 291 GLY A O 1
ATOM 2278 N N . GLY A 1 292 ? -1.827 -23.616 17.692 1.00 94.25 292 GLY A N 1
ATOM 2279 C CA . GLY A 1 292 ? -1.812 -24.302 18.992 1.00 94.25 292 GLY A CA 1
ATOM 2280 C C . GLY A 1 292 ? -1.900 -23.389 20.223 1.00 94.25 292 GLY A C 1
ATOM 2281 O O . GLY A 1 292 ? -2.217 -23.861 21.315 1.00 94.25 292 GLY A O 1
ATOM 2282 N N . TRP A 1 293 ? -1.705 -22.077 20.079 1.00 92.31 293 TRP A N 1
ATOM 2283 C CA . TRP A 1 293 ? -1.825 -21.082 21.155 1.00 92.31 293 TRP A CA 1
ATOM 2284 C C . TRP A 1 293 ? -2.353 -19.745 20.624 1.00 92.31 293 TRP A C 1
ATOM 2286 O O . TRP A 1 293 ? -2.321 -19.475 19.426 1.00 92.31 293 TRP A O 1
ATOM 2296 N N . LEU A 1 294 ? -2.877 -18.908 21.521 1.00 94.06 294 LEU A N 1
ATOM 2297 C CA . LEU A 1 294 ? -3.250 -17.535 21.179 1.00 94.06 294 LEU A CA 1
ATOM 2298 C C . LEU A 1 294 ? -1.982 -16.695 20.966 1.00 94.06 294 LEU A C 1
ATOM 2300 O O . LEU A 1 294 ? -1.040 -16.837 21.747 1.00 94.06 294 LEU A O 1
ATOM 2304 N N . PRO A 1 295 ? -1.945 -15.809 19.956 1.00 92.44 295 PRO A N 1
ATOM 2305 C CA . PRO A 1 295 ? -0.759 -15.010 19.687 1.00 92.44 295 PRO A CA 1
ATOM 2306 C C . PRO A 1 295 ? -0.592 -13.946 20.772 1.00 92.44 295 PRO A C 1
ATOM 2308 O O . PRO A 1 295 ? -1.580 -13.367 21.222 1.00 92.44 295 PRO A O 1
ATOM 2311 N N . ARG A 1 296 ? 0.646 -13.626 21.151 1.00 90.81 296 ARG A N 1
ATOM 2312 C CA . ARG A 1 296 ? 0.927 -12.463 22.022 1.00 90.81 296 ARG A CA 1
ATOM 2313 C C . ARG A 1 296 ? 1.216 -11.227 21.192 1.00 90.81 296 ARG A C 1
ATOM 2315 O O . ARG A 1 296 ? 0.714 -10.137 21.474 1.00 90.81 296 ARG A O 1
ATOM 2322 N N . TRP A 1 297 ? 1.992 -11.431 20.135 1.00 92.88 297 TRP A N 1
ATOM 2323 C CA . TRP A 1 297 ? 2.281 -10.421 19.140 1.00 92.88 297 TRP A CA 1
ATOM 2324 C C . TRP A 1 297 ? 2.194 -11.088 17.768 1.00 92.88 297 TRP A C 1
ATOM 2326 O O . TRP A 1 297 ? 3.164 -11.636 17.251 1.00 92.88 297 TRP A O 1
ATOM 2336 N N . GLY A 1 298 ? 0.998 -11.079 17.182 1.00 92.56 298 GLY A N 1
ATOM 2337 C CA . GLY A 1 298 ? 0.748 -11.713 15.890 1.00 92.56 298 GLY A CA 1
ATOM 2338 C C . GLY A 1 298 ? 1.158 -10.805 14.735 1.00 92.56 298 GLY A C 1
ATOM 2339 O O . GLY A 1 298 ? 0.630 -9.701 14.623 1.00 92.56 298 GLY A O 1
ATOM 2340 N N . TYR A 1 299 ? 2.045 -11.255 13.851 1.00 89.88 299 TYR A N 1
ATOM 2341 C CA . TYR A 1 299 ? 2.496 -10.508 12.674 1.00 89.88 299 TYR A CA 1
ATOM 2342 C C . TYR A 1 299 ? 2.266 -11.355 11.421 1.00 89.88 299 TYR A C 1
ATOM 2344 O O . TYR A 1 299 ? 2.735 -12.484 11.349 1.00 89.88 299 TYR A O 1
ATOM 2352 N N . ALA A 1 300 ? 1.538 -10.826 10.430 1.00 89.50 300 ALA A N 1
ATOM 2353 C CA . ALA A 1 300 ? 1.095 -11.606 9.269 1.00 89.50 300 ALA A CA 1
ATOM 2354 C C . ALA A 1 300 ? 0.468 -12.956 9.697 1.00 89.50 300 ALA A C 1
ATOM 2356 O O . ALA A 1 300 ? -0.600 -12.961 10.317 1.00 89.50 300 ALA A O 1
ATOM 2357 N N . ASN A 1 301 ? 1.128 -14.077 9.399 1.00 91.50 301 ASN A N 1
ATOM 2358 C CA . ASN A 1 301 ? 0.684 -15.434 9.706 1.00 91.50 301 ASN A CA 1
ATOM 2359 C C . ASN A 1 301 ? 1.544 -16.158 10.764 1.00 91.50 301 ASN A C 1
ATOM 2361 O O . ASN A 1 301 ? 1.596 -17.380 10.755 1.00 91.50 301 ASN A O 1
ATOM 2365 N N . PHE A 1 302 ? 2.223 -15.443 11.666 1.00 91.25 302 PHE A N 1
ATOM 2366 C CA . PHE A 1 302 ? 3.008 -16.063 12.743 1.00 91.25 302 PHE A CA 1
ATOM 2367 C C . PHE A 1 302 ? 2.983 -15.238 14.042 1.00 91.25 302 PHE A C 1
ATOM 2369 O O . PHE A 1 302 ? 2.685 -14.041 14.037 1.00 91.25 302 PHE A O 1
ATOM 2376 N N . ASP A 1 303 ? 3.312 -15.874 15.171 1.00 91.31 303 ASP A N 1
ATOM 2377 C CA . ASP A 1 303 ? 3.509 -15.196 16.460 1.00 91.31 303 ASP A CA 1
ATOM 2378 C C . ASP A 1 303 ? 4.987 -14.845 16.641 1.00 91.31 303 ASP A C 1
ATOM 2380 O O . ASP A 1 303 ? 5.862 -15.704 16.542 1.00 91.31 303 ASP A O 1
ATOM 2384 N N . THR A 1 304 ? 5.281 -13.578 16.922 1.00 89.38 304 THR A N 1
ATOM 2385 C CA . THR A 1 304 ? 6.661 -13.109 17.072 1.00 89.38 304 THR A CA 1
ATOM 2386 C C . THR A 1 304 ? 7.222 -13.408 18.466 1.00 89.38 304 THR A C 1
ATOM 2388 O O . THR A 1 304 ? 8.403 -13.153 18.702 1.00 89.38 304 THR A O 1
ATOM 2391 N N . ASN A 1 305 ? 6.390 -13.867 19.413 1.00 86.50 305 ASN A N 1
ATOM 2392 C CA . ASN A 1 305 ? 6.756 -14.093 20.816 1.00 86.50 305 ASN A CA 1
ATOM 2393 C C . ASN A 1 305 ? 7.293 -12.851 21.563 1.00 86.50 305 ASN A C 1
ATOM 2395 O O . ASN A 1 305 ? 7.977 -12.975 22.582 1.00 86.50 305 ASN A O 1
ATOM 2399 N N . ILE A 1 306 ? 6.976 -11.646 21.080 1.00 86.31 306 ILE A N 1
ATOM 2400 C CA . ILE A 1 306 ? 7.418 -10.389 21.696 1.00 86.31 306 ILE A CA 1
ATOM 2401 C C . ILE A 1 306 ? 6.511 -10.022 22.877 1.00 86.31 306 ILE A C 1
ATOM 2403 O O . ILE A 1 306 ? 5.317 -10.311 22.882 1.00 86.31 306 ILE A O 1
ATOM 2407 N N . MET A 1 307 ? 7.102 -9.351 23.870 1.00 90.31 307 MET A N 1
ATOM 2408 C CA . MET A 1 307 ? 6.503 -8.992 25.161 1.00 90.31 307 MET A CA 1
ATOM 2409 C C . MET A 1 307 ? 6.155 -10.209 26.047 1.00 90.31 307 MET A C 1
ATOM 2411 O O . MET A 1 307 ? 6.764 -11.277 25.942 1.00 90.31 307 MET A O 1
ATOM 2415 N N . THR A 1 308 ? 5.243 -10.020 27.004 1.00 87.62 308 THR A N 1
ATOM 2416 C CA . THR A 1 308 ? 4.841 -10.999 28.029 1.00 87.62 308 THR A CA 1
ATOM 2417 C C . THR A 1 308 ? 3.335 -11.268 27.986 1.00 87.62 308 THR A C 1
ATOM 2419 O O . THR A 1 308 ? 2.609 -10.592 27.259 1.00 87.62 308 THR A O 1
ATOM 2422 N N . GLY A 1 309 ? 2.867 -12.240 28.772 1.00 79.69 309 GLY A N 1
ATOM 2423 C CA . GLY A 1 309 ? 1.476 -12.713 28.773 1.00 79.69 309 GLY A CA 1
ATOM 2424 C C . GLY A 1 309 ? 1.366 -14.143 28.290 1.00 79.69 309 GLY A C 1
ATOM 2425 O O . GLY A 1 309 ? 2.368 -14.618 27.711 1.00 79.69 309 GLY A O 1
#

InterPro domains:
  IPR008928 Six-hairpin glycosidase superfamily [SSF48208] (183-304)
  IPR012939 Glycosyl hydrolase family 92 [PF07971] (168-309)
  IPR014718 Glycoside hydrolase-type carbohydrate-binding [G3DSA:2.70.98.10] (2-259)
  IPR041371 Glycosyl hydrolase family 92 N-terminal domain [PF17678] (2-161)
  IPR050883 Peptide-N(4)-(N-acetyl-beta-glucosaminyl)asparagine amidase [PTHR12143] (8-309)

Sequence (309 aa):
FDQKRYAARYTHDGEVGQAGYYKVRLTDYGGIDAEASALTRAATERYTFAPGADTGHVLINVAQANDRHVVIGSQVQIVGDRVVEGKLTTQSFCGGHEYTTWFRLEFDRPFTAHGVWGEEGGVPGARHSMGGELKPNGAWLSFPLGKNKNARAVTVVSAISHVDAEGARSNLRTDGMQGGKLLSLEQMRKRAQHLWRNELASMQLEGASNDDRSVAYTALYHALLQPLTGSDADGRYRGYDDTIHRADGWTYYAYFSLWDTYRTQNQLLALLQPARARDIGRSLLAIHQQGGWLPRWGYANFDTNIMTG

Organism: NCBI:txid1184265

Radius of gyration: 20.67 Å; chains: 1; bounding box: 44×48×53 Å

Foldseek 3Di:
DDCVVPDFDWDCVVWDDDQQKTWTWGPPPQIWIWIKGDDQFKIKIKIFHHAPDQKDKDWFWQQDDPPQKWFQKWKWFADDFFKIWIKTWIQDSQQRDIFMKTKMKGKPDGFPWKWKAWQVGTDTPHGIDMYGINITITMMTMHGADRDRVSRMIMMMMGMARQDNVLNVQQCPPTQDDPPDGDDRVRRSVVSVVVLVVQLVLDDDDPDDPVRVVVVSVVSSVLPPDQGFQAGPQQWHQALLRDIDGDPPATATFFPCPVPCVVPSLVVCCVSPVRNSVRPVVNQVRNCVRVVHGANGTHRHHHSPPDDD

pLDDT: mean 95.73, s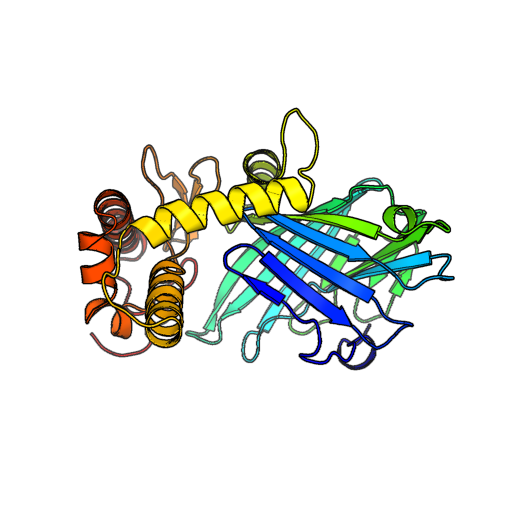td 4.77, range [63.28, 98.94]